Protein AF-A0A937H5G3-F1 (afdb_monomer_lite)

Secondary structure (DSSP, 8-state):
-----------------------EEEEEEEESTTSEEEEEEESS-----S--EE-TTEEEEEEEEEPTT-EEEEEEE----TT-SS--S-TT-SSEEEEESS-EEEEEEEE---EE-TTS-EE-TTPPTT-EEEETTEEEEE--SHHHHHHHHS-TTS-GGGEE-TT--B-TTTT-TTSTTTTT-----TTB--TT--B-TTTBTT-------TT-EETTSSSPPTTSB--TTS-GGGS-EES---

Structure (mmCIF, N/CA/C/O backbone):
data_AF-A0A937H5G3-F1
#
_entry.id   AF-A0A937H5G3-F1
#
loop_
_atom_site.group_PDB
_atom_site.id
_atom_site.type_symbol
_atom_site.label_atom_id
_atom_site.label_alt_id
_atom_site.label_comp_id
_atom_site.label_asym_id
_atom_site.label_entity_id
_atom_site.label_seq_id
_atom_site.pdbx_PDB_ins_code
_atom_site.Cartn_x
_atom_site.Cartn_y
_atom_site.Cartn_z
_atom_site.occupancy
_atom_site.B_iso_or_equiv
_atom_site.auth_seq_id
_atom_site.auth_comp_id
_atom_site.auth_asym_id
_atom_site.auth_atom_id
_atom_site.pdbx_PDB_model_num
ATOM 1 N N . MET A 1 1 ? -36.130 -1.210 100.745 1.00 43.59 1 MET A N 1
ATOM 2 C CA . MET A 1 1 ? -35.094 -0.643 99.856 1.00 43.59 1 MET A CA 1
ATOM 3 C C . MET A 1 1 ? -34.246 -1.770 99.286 1.00 43.59 1 MET A C 1
ATOM 5 O O . MET A 1 1 ? -33.431 -2.320 100.009 1.00 43.59 1 MET A O 1
ATOM 9 N N . LYS A 1 2 ? -34.471 -2.136 98.022 1.00 34.56 2 LYS A N 1
ATOM 10 C CA . LYS A 1 2 ? -33.500 -2.808 97.147 1.00 34.56 2 LYS A CA 1
ATOM 11 C C . LYS A 1 2 ? -33.801 -2.315 95.734 1.00 34.56 2 LYS A C 1
ATOM 13 O O . LYS A 1 2 ? -34.884 -2.550 95.214 1.00 34.56 2 LYS A O 1
ATOM 18 N N . THR A 1 3 ? -32.886 -1.521 95.204 1.00 35.41 3 THR A N 1
ATOM 19 C CA . THR A 1 3 ? -32.906 -0.941 93.863 1.00 35.41 3 THR A CA 1
ATOM 20 C C . THR A 1 3 ? -32.468 -2.018 92.876 1.00 35.41 3 THR A C 1
ATOM 22 O O . THR A 1 3 ? -31.420 -2.632 93.072 1.00 35.41 3 THR A O 1
ATOM 25 N N . THR A 1 4 ? -33.244 -2.256 91.820 1.00 35.53 4 THR A N 1
ATOM 26 C CA . THR A 1 4 ? -32.823 -3.107 90.701 1.00 35.53 4 THR A CA 1
ATOM 27 C C . THR A 1 4 ? -32.876 -2.275 89.432 1.00 35.53 4 THR A C 1
ATOM 29 O O . THR A 1 4 ? -33.939 -1.972 88.900 1.00 35.53 4 THR A O 1
ATOM 32 N N . THR A 1 5 ? -31.692 -1.856 89.003 1.00 37.22 5 THR A N 1
ATOM 33 C CA . THR A 1 5 ? -31.408 -1.226 87.716 1.00 37.22 5 THR A CA 1
ATOM 34 C C . THR A 1 5 ? -31.656 -2.241 86.603 1.00 37.22 5 THR A C 1
ATOM 36 O O . THR A 1 5 ? -31.169 -3.367 86.680 1.00 37.22 5 THR A O 1
ATOM 39 N N . THR A 1 6 ? -32.387 -1.870 85.554 1.00 34.56 6 THR A N 1
ATOM 40 C CA . THR A 1 6 ? -32.431 -2.648 84.307 1.00 34.56 6 THR A CA 1
ATOM 41 C C . THR A 1 6 ? -32.178 -1.717 83.130 1.00 34.56 6 THR A C 1
ATOM 43 O O . THR A 1 6 ? -32.734 -0.628 83.032 1.00 34.56 6 THR A O 1
ATOM 46 N N . VAL A 1 7 ? -31.224 -2.156 82.317 1.00 33.75 7 VAL A N 1
ATOM 47 C CA . VAL A 1 7 ? -30.504 -1.445 81.263 1.00 33.75 7 VAL A CA 1
ATOM 48 C C . VAL A 1 7 ? -31.364 -1.351 80.000 1.00 33.75 7 VAL A C 1
ATOM 50 O O . VAL A 1 7 ? -31.926 -2.350 79.560 1.00 33.75 7 VAL A O 1
ATOM 53 N N . PHE A 1 8 ? -31.429 -0.165 79.391 1.00 33.47 8 PHE A N 1
ATOM 54 C CA . PHE A 1 8 ? -31.969 0.023 78.044 1.00 33.47 8 PHE A CA 1
ATOM 55 C C . PHE A 1 8 ? -30.937 -0.462 77.016 1.00 33.47 8 PHE A C 1
ATOM 57 O O . PHE A 1 8 ? -29.879 0.147 76.867 1.00 33.47 8 PHE A O 1
ATOM 64 N N . ILE A 1 9 ? -31.233 -1.549 76.299 1.00 36.97 9 ILE A N 1
ATOM 65 C CA . ILE A 1 9 ? -30.472 -1.945 75.108 1.00 36.97 9 ILE A CA 1
ATOM 66 C C . ILE A 1 9 ? -31.038 -1.153 73.929 1.00 36.97 9 ILE A C 1
ATOM 68 O O . ILE A 1 9 ? -32.119 -1.448 73.421 1.00 36.97 9 ILE A O 1
ATOM 72 N N . LEU A 1 10 ? -30.309 -0.119 73.514 1.00 33.09 10 LEU A N 1
ATOM 73 C CA . LEU A 1 10 ? -30.562 0.610 72.278 1.00 33.09 10 LEU A CA 1
ATOM 74 C C . LEU A 1 10 ? -30.085 -0.274 71.113 1.00 33.09 10 LEU A C 1
ATOM 76 O O . LEU A 1 10 ? -28.890 -0.356 70.838 1.00 33.09 10 LEU A O 1
ATOM 80 N N . ILE A 1 11 ? -31.004 -0.979 70.450 1.00 40.66 11 ILE A N 1
ATOM 81 C CA . ILE A 1 11 ? -30.701 -1.659 69.185 1.00 40.66 11 ILE A CA 1
ATOM 82 C C . ILE A 1 11 ? -30.572 -0.564 68.124 1.00 40.66 11 ILE A C 1
ATOM 84 O O . ILE A 1 11 ? -31.565 -0.068 67.593 1.00 40.66 11 ILE A O 1
ATOM 88 N N . ALA A 1 12 ? -29.337 -0.147 67.854 1.00 38.44 12 ALA A N 1
ATOM 89 C CA . ALA A 1 12 ? -29.021 0.644 66.678 1.00 38.44 12 ALA A CA 1
ATOM 90 C C . ALA A 1 12 ? -29.274 -0.235 65.445 1.00 38.44 12 ALA A C 1
ATOM 92 O O . ALA A 1 12 ? -28.532 -1.180 65.182 1.00 38.44 12 ALA A O 1
ATOM 93 N N . PHE A 1 13 ? -30.338 0.057 64.696 1.00 41.06 13 PHE A N 1
ATOM 94 C CA . PHE A 1 13 ? -30.470 -0.448 63.336 1.00 41.06 13 PHE A CA 1
ATOM 95 C C . PHE A 1 13 ? -29.339 0.175 62.514 1.00 41.06 13 PHE A C 1
ATOM 97 O O . PHE A 1 13 ? -29.406 1.344 62.136 1.00 41.06 13 PHE A O 1
ATOM 104 N N . LEU A 1 14 ? -28.279 -0.601 62.273 1.00 42.97 14 LEU A N 1
ATOM 105 C CA . LEU A 1 14 ? -27.312 -0.319 61.220 1.00 42.97 14 LEU A CA 1
ATOM 106 C C . LEU A 1 14 ? -28.096 -0.271 59.904 1.00 42.97 14 LEU A C 1
ATOM 108 O O . LEU A 1 14 ? -28.513 -1.299 59.369 1.00 42.97 14 LEU A O 1
ATOM 112 N N . SER A 1 15 ? -28.337 0.934 59.397 1.00 48.09 15 SER A N 1
ATOM 113 C CA . SER A 1 15 ? -28.779 1.130 58.025 1.00 48.09 15 SER A CA 1
ATOM 114 C C . SER A 1 15 ? -27.675 0.608 57.110 1.00 48.09 15 SER A C 1
ATOM 116 O O . SER A 1 15 ? -26.593 1.190 57.048 1.00 48.09 15 SER A O 1
ATOM 118 N N . CYS A 1 16 ? -27.942 -0.509 56.436 1.00 41.44 16 CYS A N 1
ATOM 119 C CA . CYS A 1 16 ? -27.109 -1.039 55.367 1.00 41.44 16 CYS A CA 1
ATOM 120 C C . CYS A 1 16 ? -26.996 0.031 54.272 1.00 41.44 16 CYS A C 1
ATOM 122 O O . CYS A 1 16 ? -27.931 0.256 53.502 1.00 41.44 16 CYS A O 1
ATOM 124 N N . THR A 1 17 ? -25.868 0.738 54.232 1.00 49.22 17 THR A N 1
ATOM 125 C CA . THR A 1 17 ? -25.472 1.508 53.058 1.00 49.22 17 THR A CA 1
ATOM 126 C C . THR A 1 17 ? -25.237 0.493 51.951 1.00 49.22 17 THR A C 1
ATOM 128 O O . THR A 1 17 ? -24.377 -0.374 52.098 1.00 49.22 17 THR A O 1
ATOM 131 N N . LYS A 1 18 ? -26.024 0.555 50.870 1.00 49.25 18 LYS A N 1
ATOM 132 C CA . LYS A 1 18 ? -25.695 -0.158 49.634 1.00 49.25 18 LYS A CA 1
ATOM 133 C C . LYS A 1 18 ? -24.279 0.256 49.257 1.00 49.25 18 LYS A C 1
ATOM 135 O O . LYS A 1 18 ? -24.067 1.409 48.892 1.00 49.25 18 LYS A O 1
ATOM 140 N N . ASP A 1 19 ? -23.341 -0.664 49.413 1.00 50.66 19 ASP A N 1
ATOM 141 C CA . ASP A 1 19 ? -21.978 -0.515 48.939 1.00 50.66 19 ASP A CA 1
ATOM 142 C C . ASP A 1 19 ? -22.075 -0.479 47.412 1.00 50.66 19 ASP A C 1
ATOM 144 O O . ASP A 1 19 ? -22.265 -1.504 46.752 1.00 50.66 19 ASP A O 1
ATOM 148 N N . THR A 1 20 ? -22.157 0.723 46.844 1.00 60.09 20 THR A N 1
ATOM 149 C CA . THR A 1 20 ? -22.160 0.887 45.394 1.00 60.09 20 THR A CA 1
ATOM 150 C C . THR A 1 20 ? -20.762 0.529 44.935 1.00 60.09 20 THR A C 1
ATOM 152 O O . THR A 1 20 ? -19.843 1.335 45.083 1.00 60.09 20 THR A O 1
ATOM 155 N N . ALA A 1 21 ? -20.600 -0.698 44.439 1.00 70.56 21 ALA A N 1
ATOM 156 C CA . ALA A 1 21 ? -19.365 -1.134 43.814 1.00 70.56 21 ALA A CA 1
ATOM 157 C C . ALA A 1 21 ? -18.935 -0.072 42.794 1.00 70.56 21 ALA A C 1
ATOM 159 O O . ALA A 1 21 ? -19.741 0.361 41.972 1.00 70.56 21 ALA A O 1
ATOM 160 N N . LEU A 1 22 ? -17.684 0.381 42.891 1.00 79.19 22 LEU A N 1
ATOM 161 C CA . LEU A 1 22 ? -17.112 1.299 41.913 1.00 79.19 22 LEU A CA 1
ATOM 162 C C . LEU A 1 22 ? -17.191 0.651 40.531 1.00 79.19 22 LEU A C 1
ATOM 164 O O . LEU A 1 22 ? -16.760 -0.490 40.357 1.00 79.19 22 LEU A O 1
ATOM 168 N N . THR A 1 23 ? -17.722 1.389 39.564 1.00 86.06 23 THR A N 1
ATOM 169 C CA . THR A 1 23 ? -17.797 0.966 38.171 1.00 86.06 23 THR A CA 1
ATOM 170 C C . THR A 1 23 ? -17.275 2.056 37.243 1.00 86.06 23 THR A C 1
ATOM 172 O O . THR A 1 23 ? -17.377 3.253 37.518 1.00 86.06 23 THR A O 1
ATOM 175 N N . TYR A 1 24 ? -16.680 1.629 36.133 1.00 89.12 24 TYR A N 1
ATOM 176 C CA . TYR A 1 24 ? -16.148 2.494 35.085 1.00 89.12 24 TYR A CA 1
ATOM 177 C C . TYR A 1 24 ? -16.855 2.226 33.770 1.00 89.12 24 TYR A C 1
ATOM 179 O O . TYR A 1 24 ? -17.268 1.107 33.515 1.00 89.12 24 TYR A O 1
ATOM 187 N N . THR A 1 25 ? -16.975 3.221 32.903 1.00 89.75 25 THR A N 1
ATOM 188 C CA . THR A 1 25 ? -17.622 3.057 31.592 1.00 89.75 25 THR A CA 1
ATOM 189 C C . THR A 1 25 ? -16.620 3.229 30.460 1.00 89.75 25 THR A C 1
ATOM 191 O O . THR A 1 25 ? -15.657 3.989 30.575 1.00 89.75 25 THR A O 1
ATOM 194 N N . LEU A 1 26 ? -16.842 2.516 29.357 1.00 90.44 26 LEU A N 1
ATOM 195 C CA . LEU A 1 26 ? -16.101 2.704 28.112 1.00 90.44 26 LEU A CA 1
ATOM 196 C C . LEU A 1 26 ? -17.048 3.231 27.036 1.00 90.44 26 LEU A C 1
ATOM 198 O O . LEU A 1 26 ? -17.930 2.510 26.569 1.00 90.44 26 LEU A O 1
ATOM 202 N N . ASP A 1 27 ? -16.828 4.474 26.622 1.00 90.88 27 ASP A N 1
ATOM 203 C CA . ASP A 1 27 ? -17.458 5.060 25.443 1.00 90.88 27 ASP A CA 1
ATOM 204 C C . ASP A 1 27 ? -16.567 4.789 24.221 1.00 90.88 27 ASP A C 1
ATOM 206 O O . ASP A 1 27 ? -15.473 5.347 24.098 1.00 90.88 27 ASP A O 1
ATOM 210 N N . LEU A 1 28 ? -17.007 3.880 23.347 1.00 91.88 28 LEU A N 1
ATOM 211 C CA . LEU A 1 28 ? -16.253 3.442 22.174 1.00 91.88 28 LEU A CA 1
ATOM 212 C C . LEU A 1 28 ? -16.870 4.006 20.892 1.00 91.88 28 LEU A C 1
ATOM 214 O O . LEU A 1 28 ? -18.017 3.710 20.557 1.00 91.88 28 LEU A O 1
ATOM 218 N N . LYS A 1 29 ? -16.083 4.785 20.151 1.00 93.06 29 LYS A N 1
ATOM 219 C CA . LYS A 1 29 ? -16.519 5.506 18.948 1.00 93.06 29 LYS A CA 1
ATOM 220 C C . LYS A 1 29 ? -15.765 5.058 17.702 1.00 93.06 29 LYS A C 1
ATOM 222 O O . LYS A 1 29 ? -14.704 4.440 17.777 1.00 93.06 29 LYS A O 1
ATOM 227 N N . VAL A 1 30 ? -16.314 5.421 16.548 1.00 93.19 30 VAL A N 1
ATOM 228 C CA . VAL A 1 30 ? -15.722 5.212 15.222 1.00 93.19 30 VAL A CA 1
ATOM 229 C C . VAL A 1 30 ? -15.715 6.548 14.485 1.00 93.19 30 VAL A C 1
ATOM 231 O O . VAL A 1 30 ? -16.742 7.226 14.452 1.00 93.19 30 VAL A O 1
ATOM 234 N N . ASP A 1 31 ? -14.577 6.913 13.897 1.00 91.12 31 ASP A N 1
ATOM 235 C CA . ASP A 1 31 ? -14.404 8.147 13.124 1.00 91.12 31 ASP A CA 1
ATOM 236 C C . ASP A 1 31 ? -13.661 7.876 11.800 1.00 91.12 31 ASP A C 1
ATOM 238 O O . ASP A 1 31 ? -12.555 7.330 11.843 1.00 91.12 31 ASP A O 1
ATOM 242 N N . PRO A 1 32 ? -14.214 8.252 10.629 1.00 92.75 32 PRO A N 1
ATOM 243 C CA . PRO A 1 32 ? -15.564 8.787 10.408 1.00 92.75 32 PRO A CA 1
ATOM 244 C C . PRO A 1 32 ? -16.672 7.788 10.739 1.00 92.75 32 PRO A C 1
ATOM 246 O O . PRO A 1 32 ? -16.460 6.576 10.679 1.00 92.75 32 PRO A O 1
ATOM 249 N N . TYR A 1 33 ? -17.877 8.276 11.030 1.00 83.56 33 TYR A N 1
ATOM 250 C CA . TYR A 1 33 ? -19.047 7.409 11.189 1.00 83.56 33 TYR A CA 1
ATOM 251 C C . TYR A 1 33 ? -19.226 6.519 9.937 1.00 83.56 33 TYR A C 1
ATOM 253 O O . TYR A 1 33 ? -19.029 6.978 8.814 1.00 83.56 33 TYR A O 1
ATOM 261 N N . GLU A 1 34 ? -19.538 5.232 10.135 1.00 86.62 34 GLU A N 1
ATOM 262 C CA . GLU A 1 34 ? -19.645 4.178 9.098 1.00 86.62 34 GLU A CA 1
ATOM 263 C C . GLU A 1 34 ? -18.346 3.712 8.411 1.00 86.62 34 GLU A C 1
ATOM 265 O O . GLU A 1 34 ? -18.402 2.857 7.522 1.00 86.62 34 GLU A O 1
ATOM 270 N N . SER A 1 35 ? -17.176 4.210 8.814 1.00 87.56 35 SER A N 1
ATOM 271 C CA . SER A 1 35 ? -15.882 3.767 8.259 1.00 87.56 35 SER A CA 1
ATOM 272 C C . SER A 1 35 ? -15.460 2.357 8.695 1.00 87.56 35 SER A C 1
ATOM 274 O O . SER A 1 35 ? -14.574 1.740 8.102 1.00 87.56 35 SER A O 1
ATOM 276 N N . GLY A 1 36 ? -16.115 1.810 9.715 1.00 89.75 36 GLY A N 1
ATOM 277 C CA . GLY A 1 36 ? -15.821 0.500 10.266 1.00 89.75 36 GLY A CA 1
ATOM 278 C C . GLY A 1 36 ? -16.641 0.216 11.512 1.00 89.75 36 GLY A C 1
ATOM 279 O O . GLY A 1 36 ? -17.645 0.873 11.790 1.00 89.75 36 GLY A O 1
ATOM 280 N N . VAL A 1 37 ? -16.191 -0.779 12.263 1.00 90.62 37 VAL A N 1
ATOM 281 C CA . VAL A 1 37 ? -16.762 -1.179 13.545 1.00 90.62 37 VAL A CA 1
ATOM 282 C C . VAL A 1 37 ? -15.641 -1.217 14.570 1.00 90.62 37 VAL A C 1
ATOM 284 O O . VAL A 1 37 ? -14.615 -1.857 14.351 1.00 90.62 37 VAL A O 1
ATOM 287 N N . ALA A 1 38 ? -15.847 -0.554 15.702 1.00 92.25 38 ALA A N 1
ATOM 288 C CA . ALA A 1 38 ? -15.045 -0.754 16.897 1.00 92.25 38 ALA A CA 1
ATOM 289 C C . ALA A 1 38 ? -15.840 -1.630 17.864 1.00 92.25 38 ALA A C 1
ATOM 291 O O . ALA A 1 38 ? -17.038 -1.433 18.067 1.00 92.25 38 ALA A O 1
ATOM 292 N N . SER A 1 39 ? -15.177 -2.619 18.438 1.00 91.12 39 SER A N 1
ATOM 293 C CA . SER A 1 39 ? -15.756 -3.537 19.410 1.00 91.12 39 SER A CA 1
ATOM 294 C C . SER A 1 39 ? -14.735 -3.828 20.494 1.00 91.12 39 SER A C 1
ATOM 296 O O . SER A 1 39 ? -13.565 -3.466 20.370 1.00 91.12 39 SER A O 1
ATOM 298 N N . TYR A 1 40 ? -15.173 -4.490 21.551 1.00 90.00 40 TYR A N 1
ATOM 299 C CA . TYR A 1 40 ? -14.272 -4.955 22.581 1.00 90.00 40 TYR A CA 1
ATOM 300 C C . TYR A 1 40 ? -14.683 -6.323 23.097 1.00 90.00 40 TYR A C 1
ATOM 302 O O . TYR A 1 40 ? -15.829 -6.756 22.943 1.00 90.00 40 TYR A O 1
ATOM 310 N N . ARG A 1 41 ? -13.728 -7.000 23.722 1.00 86.75 41 ARG A N 1
ATOM 311 C CA . ARG A 1 41 ? -13.939 -8.228 24.478 1.00 86.75 41 ARG A CA 1
ATOM 312 C C . ARG A 1 41 ? -13.327 -8.071 25.856 1.00 86.75 41 ARG A C 1
ATOM 314 O O . ARG A 1 41 ? -12.357 -7.341 26.034 1.00 86.75 41 ARG A O 1
ATOM 321 N N . THR A 1 42 ? -13.906 -8.757 26.827 1.00 80.38 42 THR A N 1
ATOM 322 C CA . THR A 1 42 ? -13.330 -8.866 28.166 1.00 80.38 42 THR A CA 1
ATOM 323 C C . THR A 1 42 ? -12.848 -10.289 28.381 1.00 80.38 42 THR A C 1
ATOM 325 O O . THR A 1 42 ? -13.322 -11.233 27.744 1.00 80.38 42 THR A O 1
ATOM 328 N N . ASN A 1 43 ? -11.946 -10.456 29.340 1.00 69.25 43 ASN A N 1
ATOM 329 C CA . ASN A 1 43 ? -11.566 -11.770 29.847 1.00 69.25 43 ASN A CA 1
ATOM 330 C C . ASN A 1 43 ? -12.705 -12.491 30.605 1.00 69.25 43 ASN A C 1
ATOM 332 O O . ASN A 1 43 ? -12.517 -13.639 31.002 1.00 69.25 43 ASN A O 1
ATOM 336 N N . GLN A 1 44 ? -13.871 -11.856 30.806 1.00 57.69 44 GLN A N 1
ATOM 337 C CA . GLN A 1 44 ? -14.965 -12.397 31.619 1.00 57.69 44 GLN A CA 1
ATOM 338 C C . GLN A 1 44 ? -16.224 -12.823 30.840 1.00 57.69 44 GLN A C 1
ATOM 340 O O . GLN A 1 44 ? -16.922 -13.699 31.342 1.00 57.69 44 GLN A O 1
ATOM 345 N N . THR A 1 45 ? -16.537 -12.303 29.640 1.00 49.38 45 THR A N 1
ATOM 346 C CA . THR A 1 45 ? -17.499 -12.903 28.668 1.00 49.38 45 THR A CA 1
ATOM 347 C C . THR A 1 45 ? -17.660 -12.048 27.402 1.00 49.38 45 THR A C 1
ATOM 349 O O . THR A 1 45 ? -17.556 -10.825 27.436 1.00 49.38 45 THR A O 1
ATOM 352 N N . SER A 1 46 ? -17.987 -12.690 26.273 1.00 42.81 46 SER A N 1
ATOM 353 C CA . SER A 1 46 ? -18.367 -12.047 25.007 1.00 42.81 46 SER A CA 1
ATOM 354 C C . SER A 1 46 ? -19.873 -11.757 24.955 1.00 42.81 46 SER A C 1
ATOM 356 O O . SER A 1 46 ? -20.662 -12.693 24.837 1.00 42.81 46 SER A O 1
ATOM 358 N N . SER A 1 47 ? -20.303 -10.494 24.980 1.00 40.38 47 SER A N 1
ATOM 359 C CA . SER A 1 47 ? -21.654 -10.133 24.519 1.00 40.38 47 SER A CA 1
ATOM 360 C C . SER A 1 47 ? -21.737 -8.675 24.065 1.00 40.38 47 SER A C 1
ATOM 362 O O . SER A 1 47 ? -21.112 -7.787 24.635 1.00 40.38 47 SER A O 1
ATOM 364 N N . ALA A 1 48 ? -22.474 -8.463 22.975 1.00 38.47 48 ALA A N 1
ATOM 365 C CA . ALA A 1 48 ? -22.622 -7.197 22.277 1.00 38.47 48 ALA A CA 1
ATOM 366 C C . ALA A 1 48 ? -23.935 -6.508 22.687 1.00 38.47 48 ALA A C 1
ATOM 368 O O . ALA A 1 48 ? -24.996 -6.898 22.211 1.00 38.47 48 ALA A O 1
ATOM 369 N N . SER A 1 49 ? -23.873 -5.478 23.535 1.00 37.47 49 SER A N 1
ATOM 370 C CA . SER A 1 49 ? -24.896 -4.418 23.628 1.00 37.47 49 SER A CA 1
ATOM 371 C C . SER A 1 49 ? -24.381 -3.233 24.455 1.00 37.47 49 SER A C 1
ATOM 373 O O . SER A 1 49 ? -23.570 -3.404 25.350 1.00 37.47 49 SER A O 1
ATOM 375 N N . GLN A 1 50 ? -24.805 -2.018 24.114 1.00 47.31 50 GLN A N 1
ATOM 376 C CA . GLN A 1 50 ? -24.210 -0.751 24.560 1.00 47.31 50 GLN A CA 1
ATOM 377 C C . GLN A 1 50 ? -24.250 -0.493 26.082 1.00 47.31 50 GLN A C 1
ATOM 379 O O . GLN A 1 50 ? -25.217 -0.844 26.751 1.00 47.31 50 GLN A O 1
ATOM 384 N N . ASN A 1 51 ? -23.210 0.214 26.552 1.00 54.78 51 ASN A N 1
ATOM 385 C CA . ASN A 1 51 ? -22.936 0.708 27.912 1.00 54.78 51 ASN A CA 1
ATOM 386 C C . ASN A 1 51 ? -22.691 -0.374 28.976 1.00 54.78 51 ASN A C 1
ATOM 388 O O . ASN A 1 51 ? -23.524 -0.604 29.848 1.00 54.78 51 ASN A O 1
ATOM 392 N N . PHE A 1 52 ? -21.509 -0.997 28.934 1.00 68.19 52 PHE A N 1
ATOM 393 C CA . PHE A 1 52 ? -21.035 -1.830 30.037 1.00 68.19 52 PHE A CA 1
ATOM 394 C C . PHE A 1 52 ? -20.294 -0.988 31.077 1.00 68.19 52 PHE A C 1
ATOM 396 O O . PHE A 1 52 ? -19.421 -0.175 30.761 1.00 68.19 52 PHE A O 1
ATOM 403 N N . GLU A 1 53 ? -20.676 -1.215 32.326 1.00 82.25 53 GLU A N 1
ATOM 404 C CA . GLU A 1 53 ? -19.944 -0.820 33.516 1.00 82.25 53 GLU A CA 1
ATOM 405 C C . GLU A 1 53 ? -18.920 -1.916 33.854 1.00 82.25 53 GLU A C 1
ATOM 407 O O . GLU A 1 53 ? -19.250 -3.100 33.907 1.00 82.25 53 GLU A O 1
ATOM 412 N N . PHE A 1 54 ? -17.667 -1.529 34.061 1.00 86.62 54 PHE A N 1
ATOM 413 C CA . PHE A 1 54 ? -16.534 -2.406 34.327 1.00 86.62 54 PHE A CA 1
ATOM 414 C C . PHE A 1 54 ? -16.096 -2.258 35.778 1.00 86.62 54 PHE A C 1
ATOM 416 O O . PHE A 1 54 ? -15.958 -1.139 36.279 1.00 86.62 54 PHE A O 1
ATOM 423 N N . SER A 1 55 ? -15.820 -3.378 36.443 1.00 88.38 55 SER A N 1
ATOM 424 C CA . SER A 1 55 ? -15.140 -3.353 37.736 1.00 88.38 55 SER A CA 1
ATOM 425 C C . SER A 1 55 ? -13.688 -2.874 37.570 1.00 88.38 55 SER A C 1
ATOM 427 O O . SER A 1 55 ? -13.082 -3.146 36.524 1.00 88.38 55 SER A O 1
ATOM 429 N N . PRO A 1 56 ? -13.106 -2.212 38.587 1.00 89.06 56 PRO A N 1
ATOM 430 C CA . PRO A 1 56 ? -11.695 -1.839 38.589 1.00 89.06 56 PRO A CA 1
ATOM 431 C C . PRO A 1 56 ? -10.788 -3.028 38.241 1.00 89.06 56 PRO A C 1
ATOM 433 O O . PRO A 1 56 ? -11.000 -4.138 38.732 1.00 89.06 56 PRO A O 1
ATOM 436 N N . GLY A 1 57 ? -9.788 -2.799 37.394 1.00 88.06 57 GLY A N 1
ATOM 437 C CA . GLY A 1 57 ? -8.807 -3.796 36.962 1.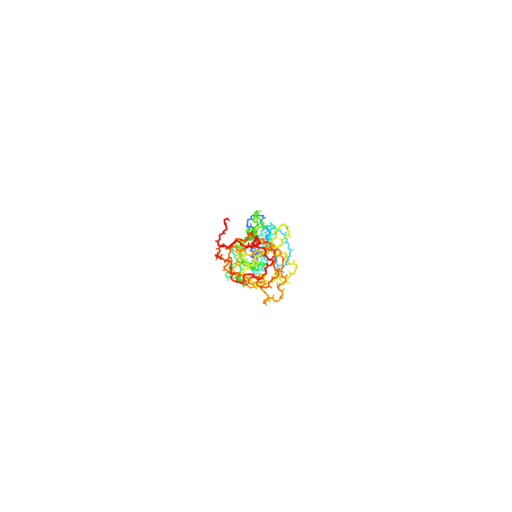00 88.06 57 GLY A CA 1
ATOM 438 C C . GLY A 1 57 ? -9.259 -4.699 35.811 1.00 88.06 57 GLY A C 1
ATOM 439 O O . GLY A 1 57 ? -8.513 -5.590 35.406 1.00 88.06 57 GLY A O 1
ATOM 440 N N . THR A 1 58 ? -10.464 -4.502 35.260 1.00 90.06 58 THR A N 1
ATOM 441 C CA . THR A 1 58 ? -10.926 -5.298 34.110 1.00 90.06 58 THR A CA 1
ATOM 442 C C . THR A 1 58 ? -10.059 -5.010 32.884 1.00 90.06 58 THR A C 1
ATOM 444 O O . THR A 1 58 ? -9.923 -3.855 32.477 1.00 90.06 58 THR A O 1
ATOM 447 N N . ILE A 1 59 ? -9.511 -6.062 32.269 1.00 90.75 59 ILE A N 1
ATOM 448 C CA . ILE A 1 59 ? -8.769 -5.961 31.009 1.00 90.75 59 ILE A CA 1
ATOM 449 C C . ILE A 1 59 ? -9.753 -6.065 29.847 1.00 90.75 59 ILE A C 1
ATOM 451 O O . ILE A 1 59 ? -10.555 -7.003 29.767 1.00 90.75 59 ILE A O 1
ATOM 455 N N . VAL A 1 60 ? -9.679 -5.087 28.952 1.00 90.69 60 VAL A N 1
ATOM 456 C CA . VAL A 1 60 ? -10.520 -4.978 27.766 1.00 90.69 60 VAL A CA 1
ATOM 457 C C . VAL A 1 60 ? -9.631 -5.008 26.530 1.00 90.69 60 VAL A C 1
ATOM 459 O O . VAL A 1 60 ? -8.739 -4.177 26.379 1.00 90.69 60 VAL A O 1
ATOM 462 N N . GLU A 1 61 ? -9.898 -5.951 25.632 1.00 92.88 61 GLU A N 1
ATOM 463 C CA . GLU A 1 61 ? -9.267 -6.038 24.317 1.00 92.88 61 GLU A CA 1
ATOM 464 C C . GLU A 1 61 ? -10.153 -5.321 23.295 1.00 92.88 61 GLU A C 1
ATOM 466 O O . GLU A 1 61 ? -11.243 -5.787 22.957 1.00 92.88 61 GLU A O 1
ATOM 471 N N . LEU A 1 62 ? -9.702 -4.169 22.811 1.00 93.69 62 LEU A N 1
ATOM 472 C CA . LEU A 1 62 ? -10.345 -3.407 21.751 1.00 93.69 62 LEU A CA 1
ATOM 473 C C . LEU A 1 62 ? -9.965 -3.983 20.389 1.00 93.69 62 LEU A C 1
ATOM 475 O O . LEU A 1 62 ? -8.796 -4.238 20.109 1.00 93.69 62 LEU A O 1
ATOM 479 N N . THR A 1 63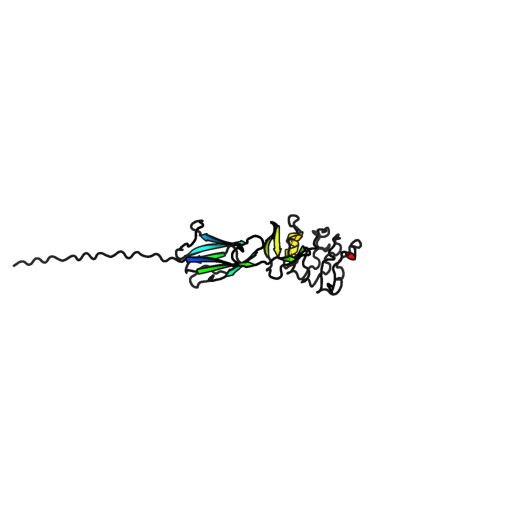 ? -10.947 -4.129 19.507 1.00 93.94 63 THR A N 1
ATOM 480 C CA . THR A 1 63 ? -10.740 -4.525 18.112 1.00 93.94 63 THR A CA 1
ATOM 481 C C . THR A 1 63 ? -11.451 -3.551 17.187 1.00 93.94 63 THR A C 1
ATOM 483 O O . THR A 1 63 ? -12.645 -3.283 17.346 1.00 93.94 63 THR A O 1
ATOM 486 N N . ALA A 1 64 ? -10.730 -3.059 16.186 1.00 93.38 64 ALA A N 1
ATOM 487 C CA . ALA A 1 64 ? -11.265 -2.226 15.121 1.00 93.38 64 ALA A CA 1
ATOM 488 C C . ALA A 1 64 ? -11.266 -3.004 13.799 1.00 93.38 64 ALA A C 1
ATOM 490 O O . ALA A 1 64 ? -10.228 -3.475 13.338 1.00 93.38 64 ALA A O 1
ATOM 491 N N . VAL A 1 65 ? -12.425 -3.130 13.162 1.00 91.19 65 VAL A N 1
ATOM 492 C CA . VAL A 1 65 ? -12.577 -3.779 11.857 1.00 91.19 65 VAL A CA 1
ATOM 493 C C . VAL A 1 65 ? -13.012 -2.724 10.855 1.00 91.19 65 VAL A C 1
ATOM 495 O O . VAL A 1 65 ? -14.087 -2.142 10.984 1.00 91.19 65 VAL A O 1
ATOM 498 N N . ALA A 1 66 ? -12.167 -2.455 9.864 1.00 90.50 66 ALA A N 1
ATOM 499 C CA . ALA A 1 66 ? -12.483 -1.484 8.826 1.00 90.50 66 ALA A CA 1
ATOM 500 C C . ALA A 1 66 ? -13.600 -2.003 7.915 1.00 90.50 66 ALA A C 1
ATOM 502 O O . ALA A 1 66 ? -13.642 -3.190 7.581 1.00 90.50 66 ALA A O 1
ATOM 503 N N . LYS A 1 67 ? -14.489 -1.104 7.487 1.00 90.69 67 LYS A N 1
ATOM 504 C CA . LYS A 1 67 ? -15.402 -1.378 6.377 1.00 90.69 67 LYS A CA 1
ATOM 505 C C . LYS A 1 67 ? -14.599 -1.412 5.075 1.00 90.69 67 LYS A C 1
ATOM 507 O O . LYS A 1 67 ? -13.493 -0.881 4.987 1.00 90.69 67 LYS A O 1
ATOM 512 N N . GLU A 1 68 ? -15.172 -2.021 4.047 1.00 89.19 68 GLU A N 1
ATOM 513 C CA . GLU A 1 68 ? -14.619 -1.976 2.697 1.00 89.19 68 GLU A CA 1
ATOM 514 C C . GLU A 1 68 ? -14.297 -0.535 2.260 1.00 89.19 68 GLU A C 1
ATOM 516 O O . GLU A 1 68 ? -15.095 0.386 2.452 1.00 89.19 68 GLU A O 1
ATOM 521 N N . GLY A 1 69 ? -13.101 -0.341 1.704 1.00 85.06 69 GLY A N 1
ATOM 522 C CA . GLY A 1 69 ? -12.569 0.966 1.325 1.00 85.06 69 GLY A CA 1
ATOM 523 C C . GLY A 1 69 ? -11.839 1.724 2.435 1.00 85.06 69 GLY A C 1
ATOM 524 O O . GLY A 1 69 ? -11.310 2.798 2.158 1.00 85.06 69 GLY A O 1
ATOM 525 N N . TRP A 1 70 ? -11.789 1.198 3.662 1.00 88.75 70 TRP A N 1
ATOM 526 C CA . TRP A 1 70 ? -11.179 1.866 4.812 1.00 88.75 70 TRP A CA 1
ATOM 527 C C . TRP A 1 70 ? -10.033 1.056 5.422 1.00 88.75 70 TRP A C 1
ATOM 529 O O . TRP A 1 70 ? -9.941 -0.164 5.275 1.00 88.75 70 TRP A O 1
ATOM 539 N N . THR A 1 71 ? -9.176 1.760 6.155 1.00 88.75 71 THR A N 1
ATOM 540 C CA . THR A 1 71 ? -8.064 1.202 6.928 1.00 88.75 71 THR A CA 1
ATOM 541 C C . THR A 1 71 ? -8.116 1.752 8.343 1.00 88.75 71 THR A C 1
ATOM 543 O O . THR A 1 71 ? -8.343 2.946 8.532 1.00 88.75 71 THR A O 1
ATOM 546 N N . PHE A 1 72 ? -7.912 0.887 9.337 1.00 90.69 72 PHE A N 1
ATOM 547 C CA . PHE A 1 72 ? -7.705 1.326 10.715 1.00 90.69 72 PHE A CA 1
ATOM 548 C C . PHE A 1 72 ? -6.368 2.063 10.817 1.00 90.69 72 PHE A C 1
ATOM 550 O O . PHE A 1 72 ? -5.346 1.529 10.397 1.00 90.69 72 PHE A O 1
ATOM 557 N N . ILE A 1 73 ? -6.390 3.273 11.371 1.00 90.06 73 ILE A N 1
ATOM 558 C CA . ILE A 1 73 ? -5.207 4.124 11.515 1.00 90.06 73 ILE A CA 1
ATOM 559 C C . ILE A 1 73 ? -4.635 3.976 12.917 1.00 90.06 73 ILE A C 1
ATOM 561 O O . ILE A 1 73 ? -3.469 3.629 13.086 1.00 90.06 73 ILE A O 1
ATOM 565 N N . GLU A 1 74 ? -5.454 4.271 13.921 1.00 93.56 74 GLU A N 1
ATOM 566 C CA . GLU A 1 74 ? -5.042 4.291 15.317 1.00 93.56 74 GLU A CA 1
ATOM 567 C C . GLU A 1 74 ? -6.252 4.388 16.250 1.00 93.56 74 GLU A C 1
ATOM 569 O O . GLU A 1 74 ? -7.349 4.799 15.861 1.00 93.56 74 GLU A O 1
ATOM 574 N N . TRP A 1 75 ? -6.022 4.050 17.511 1.00 95.81 75 TRP A N 1
ATOM 575 C CA . TRP A 1 75 ? -6.890 4.420 18.613 1.00 95.81 75 TRP A CA 1
ATOM 576 C C . TRP A 1 75 ? -6.532 5.836 19.080 1.00 95.81 75 TRP A C 1
ATOM 578 O O . TRP A 1 75 ? -5.356 6.181 19.225 1.00 95.81 75 TRP A O 1
ATOM 588 N N . ILE A 1 76 ? -7.543 6.661 19.343 1.00 94.75 76 ILE A N 1
ATOM 589 C CA . ILE A 1 76 ? -7.385 8.000 19.927 1.00 94.75 76 ILE A CA 1
ATOM 590 C C . ILE A 1 76 ? -8.241 8.137 21.188 1.00 94.75 76 ILE A C 1
ATOM 592 O O . ILE A 1 76 ? -9.274 7.478 21.319 1.00 94.75 76 ILE A O 1
ATOM 596 N N . GLY A 1 77 ? -7.834 9.023 22.095 1.00 93.19 77 GLY A N 1
ATOM 597 C CA . GLY A 1 77 ? -8.524 9.281 23.359 1.00 93.19 77 GLY A CA 1
ATOM 598 C C . GLY A 1 77 ? -7.673 8.914 24.571 1.00 93.19 77 GLY A C 1
ATOM 599 O O . GLY A 1 77 ? -6.444 8.939 24.511 1.00 93.19 77 GLY A O 1
ATOM 600 N N . ASP A 1 78 ? -8.337 8.593 25.679 1.00 89.06 78 ASP A N 1
ATOM 601 C CA . ASP A 1 78 ? -7.684 8.286 26.954 1.00 89.06 78 ASP A CA 1
ATOM 602 C C . ASP A 1 78 ? -7.177 6.833 26.992 1.00 89.06 78 ASP A C 1
ATOM 604 O O . ASP A 1 78 ? -7.829 5.933 27.527 1.00 89.06 78 ASP A O 1
ATOM 608 N N . LEU A 1 79 ? -6.012 6.597 26.384 1.00 90.31 79 LEU A N 1
ATOM 609 C CA . LEU A 1 79 ? -5.384 5.272 26.293 1.00 90.31 79 LEU A CA 1
ATOM 610 C C . LEU A 1 79 ? -4.453 4.943 27.469 1.00 90.31 79 LEU A C 1
ATOM 612 O O . LEU A 1 79 ? -4.119 3.779 27.673 1.00 90.31 79 LEU A O 1
ATOM 616 N N . SER A 1 80 ? -4.008 5.933 28.246 1.00 82.31 80 SER A N 1
ATOM 617 C CA . SER A 1 80 ? -3.017 5.749 29.311 1.00 82.31 80 SER A CA 1
ATOM 618 C C . SER A 1 80 ? -3.489 6.390 30.610 1.00 82.31 80 SER A C 1
ATOM 620 O O . SER A 1 80 ? -3.994 7.502 30.620 1.00 82.31 80 SER A O 1
ATOM 622 N N . HIS A 1 81 ? -3.342 5.677 31.730 1.00 78.94 81 HIS A N 1
ATOM 623 C CA . HIS A 1 81 ? -3.746 6.194 33.038 1.00 78.94 81 HIS A CA 1
ATOM 624 C C . HIS A 1 81 ? -2.684 5.882 34.104 1.00 78.94 81 HIS A C 1
ATOM 626 O O . HIS A 1 81 ? -2.146 4.774 34.082 1.00 78.94 81 HIS A O 1
ATOM 632 N N . PRO A 1 82 ? -2.395 6.789 35.062 1.00 76.00 82 PRO A N 1
ATOM 633 C CA . PRO A 1 82 ? -1.353 6.585 36.078 1.00 76.00 82 PRO A CA 1
ATOM 634 C C . PRO A 1 82 ? -1.540 5.346 36.960 1.00 76.00 82 PRO A C 1
ATOM 636 O O . PRO A 1 82 ? -0.571 4.815 37.489 1.00 76.00 82 PRO A O 1
ATOM 639 N N . GLN A 1 83 ? -2.785 4.896 37.126 1.00 78.62 83 GLN A N 1
ATOM 640 C CA . GLN A 1 83 ? -3.131 3.700 37.904 1.00 78.62 83 GLN A CA 1
ATOM 641 C C . GLN A 1 83 ? -3.243 2.428 37.043 1.00 78.62 83 GLN A C 1
ATOM 643 O O . GLN A 1 83 ? -3.601 1.380 37.563 1.00 78.62 83 GLN A O 1
ATOM 648 N N . SER A 1 84 ? -2.999 2.510 35.730 1.00 80.75 84 SER A N 1
ATOM 649 C CA . SER A 1 84 ? -3.012 1.350 34.830 1.00 80.75 84 SER A CA 1
ATOM 650 C C . SER A 1 84 ? -1.713 0.564 34.973 1.00 80.75 84 SER A C 1
ATOM 652 O O . SER A 1 84 ? -0.625 1.135 34.889 1.00 80.75 84 SER A O 1
ATOM 654 N N . THR A 1 85 ? -1.818 -0.750 35.140 1.00 84.94 85 THR A N 1
ATOM 655 C CA . THR A 1 85 ? -0.670 -1.660 35.062 1.00 84.94 85 THR A CA 1
ATOM 656 C C . THR A 1 85 ? -0.291 -1.960 33.611 1.00 84.94 85 THR A C 1
ATOM 658 O O . THR A 1 85 ? 0.880 -2.207 33.317 1.00 84.94 85 THR A O 1
ATOM 661 N N . ILE A 1 86 ? -1.248 -1.840 32.683 1.00 85.00 86 ILE A N 1
ATOM 662 C CA . ILE A 1 86 ? -1.011 -1.927 31.239 1.00 85.00 86 ILE A CA 1
ATOM 663 C C . ILE A 1 86 ? -0.450 -0.599 30.724 1.00 85.00 86 ILE A C 1
ATOM 665 O O . ILE A 1 86 ? -1.078 0.456 30.867 1.00 85.00 86 ILE A O 1
ATOM 669 N N . LYS A 1 87 ? 0.721 -0.660 30.080 1.00 84.94 87 LYS A N 1
ATOM 670 C CA . LYS A 1 87 ? 1.297 0.451 29.315 1.00 84.94 87 LYS A CA 1
ATOM 671 C C . LYS A 1 87 ? 0.973 0.255 27.838 1.00 84.94 87 LYS A C 1
ATOM 673 O O . LYS A 1 87 ? 1.466 -0.682 27.221 1.00 84.94 87 LYS A O 1
ATOM 678 N N . VAL A 1 88 ? 0.171 1.151 27.267 1.00 85.81 88 VAL A N 1
ATOM 679 C CA . VAL A 1 88 ? -0.076 1.170 25.819 1.00 85.81 88 VAL A CA 1
ATOM 680 C C . VAL A 1 88 ? 1.188 1.666 25.117 1.00 85.81 88 VAL A C 1
ATOM 682 O O . VAL A 1 88 ? 1.484 2.858 25.127 1.00 85.81 88 VAL A O 1
ATOM 685 N N . GLU A 1 89 ? 1.953 0.739 24.542 1.00 84.25 89 GLU A N 1
ATOM 686 C CA . GLU A 1 89 ? 3.208 1.046 23.840 1.00 84.25 89 GLU A CA 1
ATOM 687 C C . GLU A 1 89 ? 2.973 1.658 22.456 1.00 84.25 89 GLU A C 1
ATOM 689 O O . GLU A 1 89 ? 3.774 2.459 21.977 1.00 84.25 89 GLU A O 1
ATOM 694 N N . SER A 1 90 ? 1.863 1.287 21.814 1.00 87.75 90 SER A N 1
ATOM 695 C CA . SER A 1 90 ? 1.463 1.805 20.512 1.00 87.75 90 SER A CA 1
ATOM 696 C C . SER A 1 90 ? -0.054 1.858 20.395 1.00 87.75 90 SER A C 1
ATOM 698 O O . SER A 1 90 ? -0.745 0.860 20.602 1.00 87.75 90 SER A O 1
ATOM 700 N N . ASN A 1 91 ? -0.571 3.019 19.999 1.00 90.88 91 ASN A N 1
ATOM 701 C CA . ASN A 1 91 ? -1.991 3.214 19.730 1.00 90.88 91 ASN A CA 1
ATOM 702 C C . ASN A 1 91 ? -2.433 2.653 18.367 1.00 90.88 91 ASN A C 1
ATOM 704 O O . ASN A 1 91 ? -3.620 2.680 18.058 1.00 90.88 91 ASN A O 1
ATOM 708 N N . THR A 1 92 ? -1.513 2.130 17.553 1.00 90.62 92 THR A N 1
ATOM 709 C CA . THR A 1 92 ? -1.844 1.455 16.287 1.00 90.62 92 THR A CA 1
ATOM 710 C C . THR A 1 92 ? -1.947 -0.055 16.420 1.00 90.62 92 THR A C 1
ATOM 712 O O . THR A 1 92 ? -2.208 -0.738 15.430 1.00 90.62 92 THR A O 1
ATOM 715 N N . ASN A 1 93 ? -1.726 -0.595 17.620 1.00 91.19 93 ASN A N 1
ATOM 716 C CA . ASN A 1 93 ? -1.965 -2.007 17.867 1.00 91.19 93 ASN A CA 1
ATOM 717 C C . ASN A 1 93 ? -3.462 -2.298 17.716 1.00 91.19 93 ASN A C 1
ATOM 719 O O . ASN A 1 93 ? -4.318 -1.539 18.170 1.00 91.19 93 ASN A O 1
ATOM 723 N N . ASN A 1 94 ? -3.774 -3.381 17.019 1.00 91.44 94 ASN A N 1
ATOM 724 C CA . ASN A 1 94 ? -5.136 -3.840 16.806 1.00 91.44 94 ASN A CA 1
ATOM 725 C C . ASN A 1 94 ? -5.098 -5.371 16.638 1.00 91.44 94 ASN A C 1
ATOM 727 O O . ASN A 1 94 ? -4.625 -5.840 15.596 1.00 91.44 94 ASN A O 1
ATOM 731 N N . PRO A 1 95 ? -5.527 -6.150 17.646 1.00 94.12 95 PRO A N 1
ATOM 732 C CA . PRO A 1 95 ? -6.203 -5.702 18.868 1.00 94.12 95 PRO A CA 1
ATOM 733 C C . PRO A 1 95 ? -5.321 -4.862 19.817 1.00 94.12 95 PRO A C 1
ATOM 735 O O . PRO A 1 95 ? -4.093 -4.946 19.776 1.00 94.12 95 PRO A O 1
ATOM 738 N N . LEU A 1 96 ? -5.960 -4.025 20.642 1.00 94.38 96 LEU A N 1
ATOM 739 C CA . LEU A 1 96 ? -5.323 -3.208 21.684 1.00 94.38 96 LEU A CA 1
ATOM 740 C C . LEU A 1 96 ? -5.895 -3.562 23.057 1.00 94.38 96 LEU A C 1
ATOM 742 O O . LEU A 1 96 ? -7.097 -3.443 23.264 1.00 94.38 96 LEU A O 1
ATOM 746 N N . GLU A 1 97 ? -5.041 -3.901 24.017 1.00 93.38 97 GLU A N 1
ATOM 747 C CA . GLU A 1 97 ? -5.460 -4.117 25.404 1.00 93.38 97 GLU A CA 1
ATOM 748 C C . GLU A 1 97 ? -5.381 -2.831 26.235 1.00 93.38 97 GLU A C 1
ATOM 750 O O . GLU A 1 97 ? -4.407 -2.077 26.162 1.00 93.38 97 GLU A O 1
ATOM 755 N N . ILE A 1 98 ? -6.404 -2.605 27.061 1.00 92.75 98 ILE A N 1
ATOM 756 C CA . ILE A 1 98 ? -6.457 -1.538 28.064 1.00 92.75 98 ILE A CA 1
ATOM 757 C C . ILE A 1 98 ? -6.972 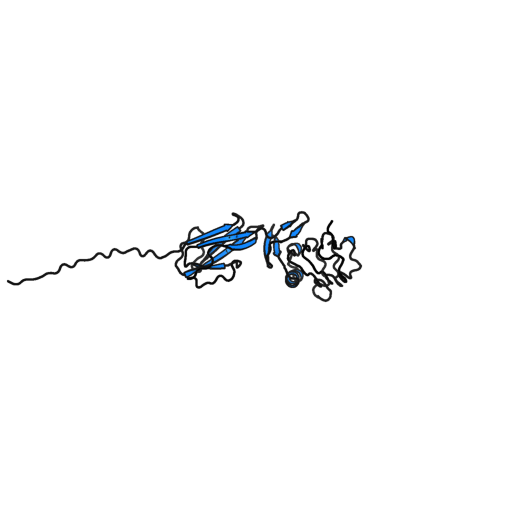-2.075 29.400 1.00 92.75 98 ILE A C 1
ATOM 759 O O . ILE A 1 98 ? -7.716 -3.054 29.451 1.00 92.75 98 ILE A O 1
ATOM 763 N N . GLU A 1 99 ? -6.622 -1.392 30.487 1.00 92.75 99 GLU A N 1
ATOM 764 C CA . GLU A 1 99 ? -7.152 -1.672 31.823 1.00 92.75 99 GLU A CA 1
ATOM 765 C C . GLU A 1 99 ? -8.170 -0.599 32.244 1.00 92.75 99 GLU A C 1
ATOM 767 O O . GLU A 1 99 ? -7.905 0.617 32.198 1.00 92.75 99 GLU A O 1
ATOM 772 N N . MET A 1 100 ? -9.343 -1.055 32.681 1.00 89.94 100 MET A N 1
ATOM 773 C CA . MET A 1 100 ? -10.438 -0.212 33.155 1.00 89.94 100 MET A CA 1
ATOM 774 C C . MET A 1 100 ? -10.276 0.100 34.645 1.00 89.94 100 MET A C 1
ATOM 776 O O . MET A 1 100 ? -10.808 -0.597 35.504 1.00 89.94 100 MET A O 1
ATOM 780 N N . ASN A 1 101 ? -9.556 1.186 34.932 1.00 89.44 101 ASN A N 1
ATOM 781 C CA . ASN A 1 101 ? -9.431 1.792 36.270 1.00 89.44 101 ASN A CA 1
ATOM 782 C C . ASN A 1 101 ? -10.024 3.206 36.347 1.00 89.44 101 ASN A C 1
ATOM 784 O O . ASN A 1 101 ? -9.971 3.845 37.392 1.00 89.44 101 ASN A O 1
ATOM 788 N N . VAL A 1 102 ? -10.554 3.695 35.225 1.00 89.31 102 VAL A N 1
ATOM 789 C CA . VAL A 1 102 ? -11.279 4.958 35.072 1.00 89.31 102 VAL A CA 1
ATOM 790 C C . VAL A 1 102 ? -12.265 4.824 33.918 1.00 89.31 102 VAL A C 1
ATOM 792 O O . VAL A 1 102 ? -12.076 3.981 33.036 1.00 89.31 102 VAL A O 1
ATOM 795 N N . SER A 1 103 ? -13.301 5.662 33.905 1.00 90.56 103 SER A N 1
ATOM 796 C CA . SER A 1 103 ? -14.174 5.791 32.738 1.00 90.56 103 SER A CA 1
ATOM 797 C C . SER A 1 103 ? -13.424 6.487 31.603 1.00 90.56 103 SER A C 1
ATOM 799 O O . SER A 1 103 ? -12.772 7.503 31.839 1.00 90.56 103 SER A O 1
ATOM 801 N N . ARG A 1 104 ? -13.517 5.961 30.379 1.00 89.94 104 ARG A N 1
ATOM 802 C CA . ARG A 1 104 ? -12.743 6.432 29.216 1.00 89.94 104 ARG A CA 1
ATOM 803 C C . ARG A 1 104 ? -13.640 6.621 27.999 1.00 89.94 104 ARG A C 1
ATOM 805 O O . ARG A 1 104 ? -14.612 5.893 27.816 1.00 89.94 104 ARG A O 1
ATOM 812 N N . SER A 1 105 ? -13.253 7.550 27.126 1.00 92.38 105 SER A N 1
ATOM 813 C CA . SER A 1 105 ? -13.772 7.655 25.758 1.00 92.38 105 SER A CA 1
ATOM 814 C C . SER A 1 105 ? -12.635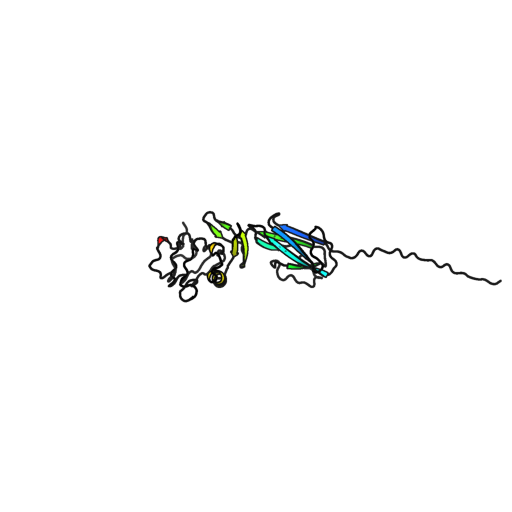 7.370 24.786 1.00 92.38 105 SER A C 1
ATOM 816 O O . SER A 1 105 ? -11.638 8.093 24.769 1.00 92.38 105 SER A O 1
ATOM 818 N N . ILE A 1 106 ? -12.795 6.338 23.962 1.00 94.19 106 ILE A N 1
ATOM 819 C CA . ILE A 1 106 ? -11.803 5.900 22.978 1.00 94.19 106 ILE A CA 1
ATOM 820 C C . ILE A 1 106 ? -12.468 5.849 21.607 1.00 94.19 106 ILE A C 1
ATOM 822 O O . ILE A 1 106 ? -13.607 5.414 21.466 1.00 94.19 106 ILE A O 1
ATOM 826 N N . THR A 1 107 ? -11.765 6.308 20.579 1.00 94.56 107 THR A N 1
ATOM 827 C CA . THR A 1 107 ? -12.256 6.291 19.198 1.00 94.56 107 THR A CA 1
ATOM 828 C C . THR A 1 107 ? -11.315 5.467 18.332 1.00 94.56 107 THR A C 1
ATOM 830 O O . THR A 1 107 ? -10.103 5.680 18.360 1.00 94.56 107 THR A O 1
ATOM 833 N N . ALA A 1 108 ? -11.865 4.539 17.552 1.00 95.62 108 ALA A N 1
ATOM 834 C CA . ALA A 1 108 ? -11.157 3.938 16.431 1.00 95.62 108 ALA A CA 1
ATOM 835 C C . ALA A 1 108 ? -11.172 4.922 15.261 1.00 95.62 108 ALA A C 1
ATOM 837 O O . ALA A 1 108 ? -12.241 5.237 14.729 1.00 95.62 108 ALA A O 1
ATOM 838 N N . LYS A 1 109 ? -9.994 5.397 14.861 1.00 94.12 109 LYS A N 1
ATOM 839 C CA . LYS A 1 109 ? -9.842 6.271 13.703 1.00 94.12 109 LYS A CA 1
ATOM 840 C C . LYS A 1 109 ? -9.555 5.440 12.461 1.00 94.12 109 LYS A C 1
ATOM 842 O O . LYS A 1 109 ? -8.635 4.621 12.452 1.00 94.12 109 LYS A O 1
ATOM 847 N N . PHE A 1 110 ? -10.308 5.690 11.401 1.00 91.94 110 PHE A N 1
ATOM 848 C CA . PHE A 1 110 ? -10.125 5.074 10.096 1.00 91.94 110 PHE A CA 1
ATOM 849 C C . PHE A 1 110 ? -9.807 6.129 9.037 1.00 91.94 110 PHE A C 1
ATOM 851 O O . PHE A 1 110 ? -10.186 7.294 9.143 1.00 91.94 110 PHE A O 1
ATOM 858 N N . GLY A 1 111 ? -9.110 5.709 7.986 1.00 88.50 111 GLY A N 1
ATOM 859 C CA . GLY A 1 111 ? -8.753 6.560 6.859 1.00 88.50 111 GLY A CA 1
ATOM 860 C C . GLY A 1 111 ? -8.794 5.796 5.543 1.00 88.50 111 GLY A C 1
ATOM 861 O O . GLY A 1 111 ? -8.655 4.572 5.511 1.00 88.50 111 GLY A O 1
ATOM 862 N N . LYS A 1 112 ? -8.983 6.529 4.444 1.00 87.38 112 LYS A N 1
ATOM 863 C CA . LYS A 1 112 ? -8.807 6.000 3.089 1.00 87.38 112 LYS A CA 1
ATOM 864 C C . LYS A 1 112 ? -7.348 6.150 2.694 1.00 87.38 112 LYS A C 1
ATOM 866 O O . LYS A 1 112 ? -6.938 7.181 2.179 1.00 87.38 112 LYS A O 1
ATOM 871 N N . VAL A 1 113 ? -6.572 5.122 3.003 1.00 89.38 113 VAL A N 1
ATOM 872 C CA . VAL A 1 113 ? -5.121 5.123 2.802 1.00 89.38 113 VAL A CA 1
ATOM 873 C C . VAL A 1 113 ? -4.740 4.666 1.395 1.00 89.38 113 VAL A C 1
ATOM 875 O O . VAL A 1 113 ? -3.712 5.080 0.874 1.00 89.38 113 VAL A O 1
ATOM 878 N N . PHE A 1 114 ? -5.573 3.834 0.771 1.00 93.88 114 PHE A N 1
ATOM 879 C CA . PHE A 1 114 ? -5.351 3.287 -0.563 1.00 93.88 114 PHE A CA 1
ATOM 880 C C . PHE A 1 114 ? -6.271 3.970 -1.568 1.00 93.88 114 PHE A C 1
ATOM 882 O O . PHE A 1 114 ? -7.480 4.073 -1.354 1.00 93.88 114 PHE A O 1
ATOM 889 N N . ILE A 1 115 ? -5.683 4.421 -2.667 1.00 92.56 115 ILE A N 1
ATOM 890 C CA . ILE A 1 115 ? -6.335 5.165 -3.737 1.00 92.56 115 ILE A CA 1
ATOM 891 C C . ILE A 1 115 ? -6.020 4.434 -5.037 1.00 92.56 115 ILE A C 1
ATOM 893 O O . ILE A 1 115 ? -4.864 4.124 -5.305 1.00 92.56 115 ILE A O 1
ATOM 897 N N . ILE A 1 116 ? -7.046 4.137 -5.827 1.00 93.12 116 ILE A N 1
ATOM 898 C CA . ILE A 1 116 ? -6.875 3.643 -7.191 1.00 93.12 116 ILE A CA 1
ATOM 899 C C . ILE A 1 116 ? -7.220 4.817 -8.100 1.00 93.12 116 ILE A C 1
ATOM 901 O O . ILE A 1 116 ? -8.370 5.262 -8.120 1.00 93.12 116 ILE A O 1
ATOM 905 N N . ASP A 1 117 ? -6.210 5.351 -8.780 1.00 91.38 117 ASP A N 1
ATOM 906 C CA . ASP A 1 117 ? -6.363 6.459 -9.716 1.00 91.38 117 ASP A CA 1
ATOM 907 C C . ASP A 1 117 ? -7.207 6.019 -10.926 1.00 91.38 117 ASP A C 1
ATOM 909 O O . ASP A 1 117 ? -7.412 4.831 -11.188 1.00 91.38 117 ASP A O 1
ATOM 913 N N . THR A 1 118 ? -7.720 6.981 -11.694 1.00 90.38 118 THR A N 1
ATOM 914 C CA . THR A 1 118 ? -8.587 6.696 -12.851 1.00 90.38 118 THR A CA 1
ATOM 915 C C . THR A 1 118 ? -7.888 5.904 -13.959 1.00 90.38 118 THR A C 1
ATOM 917 O O . THR A 1 118 ? -8.559 5.293 -14.783 1.00 90.38 118 THR A O 1
ATOM 920 N N . ASP A 1 119 ? -6.555 5.923 -13.989 1.00 87.12 119 ASP A N 1
ATOM 921 C CA . ASP A 1 119 ? -5.706 5.136 -14.890 1.00 87.12 119 ASP A CA 1
ATOM 922 C C . ASP A 1 119 ? -5.374 3.731 -14.339 1.00 87.12 119 ASP A C 1
ATOM 924 O O . ASP A 1 119 ? -4.655 2.968 -14.981 1.00 87.12 119 ASP A O 1
ATOM 928 N N . GLY A 1 120 ? -5.908 3.374 -13.165 1.00 90.38 120 GLY A N 1
ATOM 929 C CA . GLY A 1 120 ? -5.696 2.090 -12.500 1.00 90.38 120 GLY A CA 1
ATOM 930 C C . GLY A 1 120 ? -4.477 2.038 -11.577 1.00 90.38 120 GLY A C 1
ATOM 931 O O . GLY A 1 120 ? -4.240 0.995 -10.961 1.00 90.38 120 GLY A O 1
ATOM 932 N N . ARG A 1 121 ? -3.705 3.126 -11.443 1.00 94.06 121 ARG A N 1
ATOM 933 C CA . ARG A 1 121 ? -2.518 3.163 -10.580 1.00 94.06 121 ARG A CA 1
ATOM 934 C C . ARG A 1 121 ? -2.908 3.111 -9.108 1.00 94.06 121 ARG A C 1
ATOM 936 O O . ARG A 1 121 ? -3.766 3.859 -8.645 1.00 94.06 121 ARG A O 1
ATOM 943 N N . LEU A 1 122 ? -2.255 2.231 -8.355 1.00 96.31 122 LEU A N 1
ATOM 944 C CA . LEU A 1 122 ? -2.481 2.100 -6.919 1.00 96.31 122 LEU A CA 1
ATOM 945 C C . LEU A 1 122 ? -1.529 3.017 -6.151 1.00 96.31 122 LEU A C 1
ATOM 947 O O . LEU A 1 122 ? -0.309 2.865 -6.232 1.00 96.31 122 LEU A O 1
ATOM 951 N N . ARG A 1 123 ? -2.093 3.923 -5.352 1.00 95.50 123 ARG A N 1
ATOM 952 C CA . ARG A 1 123 ? -1.359 4.870 -4.516 1.00 95.50 123 ARG A CA 1
ATOM 953 C C . ARG A 1 123 ? -1.746 4.779 -3.051 1.00 95.50 123 ARG A C 1
ATOM 955 O O . ARG A 1 123 ? -2.872 4.430 -2.706 1.00 95.50 123 ARG A O 1
ATOM 962 N N . CYS A 1 124 ? -0.803 5.130 -2.188 1.00 95.19 124 CYS A N 1
ATOM 963 C CA . CYS A 1 124 ? -1.016 5.187 -0.748 1.00 95.19 124 CYS A CA 1
ATOM 964 C C . CYS A 1 124 ? -0.122 6.246 -0.076 1.00 95.19 124 CYS A C 1
ATOM 966 O O . CYS A 1 124 ? 0.811 5.906 0.653 1.00 95.19 124 CYS A O 1
ATOM 968 N N . PRO A 1 125 ? -0.357 7.545 -0.350 1.00 91.94 125 PRO A N 1
ATOM 969 C CA . PRO A 1 125 ? 0.509 8.630 0.121 1.00 91.94 125 PRO A CA 1
ATOM 970 C C . PRO A 1 125 ? 0.556 8.752 1.649 1.00 91.94 125 PRO A C 1
ATOM 972 O O . PRO A 1 125 ? 1.596 9.111 2.194 1.00 91.94 125 PRO A O 1
ATOM 975 N N . ASP A 1 126 ? -0.539 8.396 2.323 1.00 88.19 126 ASP A N 1
ATOM 976 C CA . ASP A 1 126 ? -0.695 8.533 3.774 1.00 88.19 126 ASP A CA 1
ATOM 977 C C . ASP A 1 126 ? -0.503 7.205 4.528 1.00 88.19 126 ASP A C 1
ATOM 979 O O . ASP A 1 126 ? -0.752 7.127 5.732 1.00 88.19 126 ASP A O 1
ATOM 983 N N . ALA A 1 127 ? -0.069 6.145 3.834 1.00 90.75 127 ALA A N 1
ATOM 984 C CA . ALA A 1 127 ? 0.142 4.837 4.444 1.00 90.75 127 ALA A CA 1
ATOM 985 C C . ALA A 1 127 ? 1.374 4.787 5.339 1.00 90.75 127 ALA A C 1
ATOM 987 O O . ALA A 1 127 ? 2.431 5.355 5.047 1.00 90.75 127 ALA A O 1
ATOM 988 N N . ARG A 1 128 ? 1.282 3.950 6.368 1.00 89.62 128 ARG A N 1
ATOM 989 C CA . ARG A 1 128 ? 2.430 3.360 7.048 1.00 89.62 128 ARG A CA 1
ATOM 990 C C . ARG A 1 128 ? 2.770 2.005 6.410 1.00 89.62 128 ARG A C 1
ATOM 992 O O . ARG A 1 128 ? 1.906 1.338 5.836 1.00 89.62 128 ARG A O 1
ATOM 999 N N . PRO A 1 129 ? 4.036 1.559 6.483 1.00 92.25 129 PRO A N 1
ATOM 1000 C CA . PRO A 1 129 ? 4.414 0.245 5.972 1.00 92.25 129 PRO A CA 1
ATOM 1001 C C . PRO A 1 129 ? 3.625 -0.859 6.682 1.00 92.25 129 PRO A C 1
ATOM 1003 O O . PRO A 1 129 ? 3.616 -0.916 7.909 1.00 92.25 129 PRO A O 1
ATOM 1006 N N . GLY A 1 130 ? 3.007 -1.755 5.916 1.00 90.31 130 GLY A N 1
ATOM 1007 C CA . GLY A 1 130 ? 2.199 -2.851 6.447 1.00 90.31 130 GLY A CA 1
ATOM 1008 C C . GLY A 1 130 ? 0.721 -2.523 6.657 1.00 90.31 130 GLY A C 1
ATOM 1009 O O . GLY A 1 130 ? -0.031 -3.455 6.961 1.00 90.31 130 GLY A O 1
ATOM 1010 N N . ASP A 1 131 ? 0.295 -1.271 6.442 1.00 89.25 131 ASP A N 1
ATOM 1011 C CA . ASP A 1 131 ? -1.124 -0.911 6.388 1.00 89.25 131 ASP A CA 1
ATOM 1012 C C . ASP A 1 131 ? -1.848 -1.773 5.355 1.00 89.25 131 ASP A C 1
ATOM 1014 O O . ASP A 1 131 ? -1.273 -2.163 4.333 1.00 89.25 131 ASP A O 1
ATOM 1018 N N . LYS A 1 132 ? -3.113 -2.097 5.639 1.00 89.50 132 LYS A N 1
ATOM 1019 C CA . LYS A 1 132 ? -3.940 -2.990 4.820 1.00 89.50 132 LYS A CA 1
ATOM 1020 C C . LYS A 1 132 ? -5.330 -2.407 4.605 1.00 89.50 132 LYS A C 1
ATOM 1022 O O . LYS A 1 132 ? -5.869 -1.735 5.483 1.00 89.50 132 LYS A O 1
ATOM 1027 N N . ALA A 1 133 ? -5.928 -2.722 3.462 1.00 89.81 133 ALA A N 1
ATOM 1028 C CA . ALA A 1 133 ? -7.325 -2.416 3.161 1.00 89.81 133 ALA A CA 1
ATOM 1029 C C . ALA A 1 133 ? -7.972 -3.553 2.375 1.00 89.81 133 ALA A C 1
ATOM 1031 O O . ALA A 1 133 ? -7.284 -4.317 1.699 1.00 89.81 133 ALA A O 1
ATOM 1032 N N . ILE A 1 134 ? -9.299 -3.634 2.435 1.00 87.56 134 ILE A N 1
ATOM 1033 C CA . ILE A 1 134 ? -10.089 -4.444 1.506 1.00 87.56 134 ILE A CA 1
ATOM 1034 C C . ILE A 1 134 ? -10.862 -3.487 0.604 1.00 87.56 134 ILE A C 1
ATOM 1036 O O . ILE A 1 134 ? -11.583 -2.632 1.114 1.00 87.56 134 ILE A O 1
ATOM 1040 N N . ILE A 1 135 ? -10.701 -3.612 -0.713 1.00 88.56 135 ILE A N 1
ATOM 1041 C CA . ILE A 1 135 ? -11.421 -2.816 -1.717 1.00 88.56 135 ILE A CA 1
ATOM 1042 C C . ILE A 1 135 ? -11.924 -3.772 -2.796 1.00 88.56 135 ILE A C 1
ATOM 1044 O O . ILE A 1 135 ? -11.130 -4.485 -3.407 1.00 88.56 135 ILE A O 1
ATOM 1048 N N . ASN A 1 136 ? -13.234 -3.803 -3.027 1.00 88.88 136 ASN A N 1
ATOM 1049 C CA . ASN A 1 136 ? -13.905 -4.723 -3.948 1.00 88.88 136 ASN A CA 1
ATOM 1050 C C . ASN A 1 136 ? -13.507 -6.190 -3.700 1.00 88.88 136 ASN A C 1
ATOM 1052 O O . ASN A 1 136 ? -13.168 -6.926 -4.625 1.00 88.88 136 ASN A O 1
ATOM 1056 N N . GLY A 1 137 ? -13.453 -6.590 -2.426 1.00 87.88 137 GLY A N 1
ATOM 1057 C CA . GLY A 1 137 ? -13.020 -7.928 -1.996 1.00 87.88 137 GLY A CA 1
ATOM 1058 C C . GLY A 1 137 ? -11.523 -8.248 -2.162 1.00 87.88 137 GLY A C 1
ATOM 1059 O O . GLY A 1 137 ? -11.085 -9.310 -1.719 1.00 87.88 137 GLY A O 1
ATOM 1060 N N . LYS A 1 138 ? -10.712 -7.353 -2.742 1.00 91.25 138 LYS A N 1
ATOM 1061 C CA . LYS A 1 138 ? -9.256 -7.523 -2.860 1.00 91.25 138 LYS A CA 1
ATOM 1062 C C . LYS A 1 138 ? -8.530 -6.935 -1.655 1.00 91.25 138 LYS A C 1
ATOM 1064 O O . LYS A 1 138 ? -8.893 -5.866 -1.168 1.00 91.25 138 LYS A O 1
ATOM 1069 N N . LYS A 1 139 ? -7.486 -7.624 -1.185 1.00 91.69 139 LYS A N 1
ATOM 1070 C CA . LYS A 1 139 ? -6.676 -7.209 -0.032 1.00 91.69 139 LYS A CA 1
ATOM 1071 C C . LYS A 1 139 ? -5.433 -6.454 -0.490 1.00 91.69 139 LYS A C 1
ATOM 1073 O O . LYS A 1 139 ? -4.522 -7.050 -1.054 1.00 91.69 139 LYS A O 1
ATOM 1078 N N . TYR A 1 140 ? -5.382 -5.172 -0.165 1.00 94.12 140 TYR A N 1
ATOM 1079 C CA . TYR A 1 140 ? -4.277 -4.275 -0.473 1.00 94.12 140 TYR A CA 1
ATOM 1080 C C . TYR A 1 140 ? -3.310 -4.170 0.700 1.00 94.12 140 TYR A C 1
ATOM 1082 O O . TYR A 1 140 ? -3.720 -4.276 1.860 1.00 94.12 140 TYR A O 1
ATOM 1090 N N . VAL A 1 141 ? -2.030 -3.950 0.400 1.00 94.81 141 VAL A N 1
ATOM 1091 C CA . VAL A 1 141 ? -0.989 -3.734 1.411 1.00 94.81 141 VAL A CA 1
ATOM 1092 C C . VAL A 1 141 ? 0.016 -2.682 0.960 1.00 94.81 141 VAL A C 1
ATOM 1094 O O . VAL A 1 141 ? 0.430 -2.664 -0.198 1.00 94.81 141 VAL A O 1
ATOM 1097 N N . ALA A 1 142 ? 0.408 -1.797 1.873 1.00 95.81 142 ALA A N 1
ATOM 1098 C CA . ALA A 1 142 ? 1.435 -0.793 1.626 1.00 95.81 142 ALA A CA 1
ATOM 1099 C C . ALA A 1 142 ? 2.821 -1.342 1.980 1.00 95.81 142 ALA A C 1
ATOM 1101 O O . ALA A 1 142 ? 3.032 -1.882 3.070 1.00 95.81 142 ALA A O 1
ATOM 1102 N N . VAL A 1 143 ? 3.789 -1.178 1.079 1.00 97.06 143 VAL A N 1
ATOM 1103 C CA . VAL A 1 143 ? 5.182 -1.593 1.296 1.00 97.06 143 VAL A CA 1
ATOM 1104 C C . VAL A 1 143 ? 6.125 -0.409 1.165 1.00 97.06 143 VAL A C 1
ATOM 1106 O O . VAL A 1 143 ? 5.867 0.524 0.410 1.00 97.06 143 VAL A O 1
ATOM 1109 N N . LYS A 1 144 ? 7.239 -0.451 1.902 1.00 96.50 144 LYS A N 1
ATOM 1110 C CA . LYS A 1 144 ? 8.237 0.631 1.925 1.00 96.50 144 LYS A CA 1
ATOM 1111 C C . LYS A 1 144 ? 9.621 0.196 1.480 1.00 96.50 144 LYS A C 1
ATOM 1113 O O . LYS A 1 144 ? 10.332 0.973 0.853 1.00 96.50 144 LYS A O 1
ATOM 1118 N N . THR A 1 145 ? 10.032 -1.024 1.810 1.00 94.69 145 THR A N 1
ATOM 1119 C CA . THR A 1 145 ? 11.367 -1.510 1.457 1.00 94.69 145 THR A CA 1
ATOM 1120 C C . THR A 1 145 ? 11.297 -2.523 0.328 1.00 94.69 145 THR A C 1
ATOM 1122 O O . THR A 1 145 ? 10.332 -3.280 0.201 1.00 94.69 145 THR A O 1
ATOM 1125 N N . ARG A 1 146 ? 12.374 -2.591 -0.456 1.00 91.12 146 ARG A N 1
ATOM 1126 C CA . ARG A 1 146 ? 12.578 -3.637 -1.459 1.00 91.12 146 ARG A CA 1
ATOM 1127 C C . ARG A 1 146 ? 12.438 -5.042 -0.863 1.00 91.12 146 ARG A C 1
ATOM 1129 O O . ARG A 1 146 ? 11.861 -5.925 -1.486 1.00 91.12 146 ARG A O 1
ATOM 1136 N N . THR A 1 147 ? 12.937 -5.239 0.357 1.00 89.19 147 THR A N 1
ATOM 1137 C CA . THR A 1 147 ? 12.852 -6.515 1.079 1.00 89.19 147 THR A CA 1
ATOM 1138 C C . THR A 1 147 ? 11.412 -6.881 1.421 1.00 89.19 147 THR A C 1
ATOM 1140 O O . THR A 1 147 ? 11.040 -8.043 1.295 1.00 89.19 147 THR A O 1
ATOM 1143 N N . ASP A 1 148 ? 10.589 -5.912 1.825 1.00 91.75 148 ASP A N 1
ATOM 1144 C CA . ASP A 1 148 ? 9.170 -6.162 2.092 1.00 91.75 148 ASP A CA 1
ATOM 1145 C C . ASP A 1 148 ? 8.415 -6.487 0.813 1.00 91.75 148 ASP A C 1
ATOM 1147 O O . ASP A 1 148 ? 7.659 -7.452 0.786 1.00 91.75 148 ASP A O 1
ATOM 1151 N N . LEU A 1 149 ? 8.678 -5.740 -0.259 1.00 94.06 149 LEU A N 1
ATOM 1152 C CA . LEU A 1 149 ? 8.091 -5.999 -1.568 1.00 94.06 149 LEU A CA 1
ATOM 1153 C C . LEU A 1 149 ? 8.473 -7.395 -2.101 1.00 94.06 149 LEU A C 1
ATOM 1155 O O . LEU A 1 149 ? 7.625 -8.098 -2.644 1.00 94.06 149 LEU A O 1
ATOM 1159 N N . ALA A 1 150 ? 9.719 -7.837 -1.896 1.00 90.62 150 ALA A N 1
ATOM 1160 C CA . ALA A 1 150 ? 10.202 -9.132 -2.378 1.00 90.62 150 ALA A CA 1
ATOM 1161 C C . ALA A 1 150 ? 9.431 -10.319 -1.782 1.00 90.62 150 ALA A C 1
ATOM 1163 O O . ALA A 1 150 ? 9.268 -11.328 -2.462 1.00 90.62 150 ALA A O 1
ATOM 1164 N N . LYS A 1 151 ? 8.911 -10.191 -0.553 1.00 90.81 151 LYS A N 1
ATOM 1165 C CA . LYS A 1 151 ? 8.087 -11.232 0.087 1.00 90.81 151 LYS A CA 1
ATOM 1166 C C . LYS A 1 151 ? 6.832 -11.542 -0.731 1.00 90.81 151 LYS A C 1
ATOM 1168 O O . LYS A 1 151 ? 6.475 -12.703 -0.851 1.00 90.81 151 LYS A O 1
ATOM 1173 N N . TYR A 1 152 ? 6.212 -10.517 -1.316 1.00 91.75 152 TYR A N 1
ATOM 1174 C CA . TYR A 1 152 ? 4.991 -10.658 -2.115 1.00 91.75 152 TYR A CA 1
ATOM 1175 C C . TYR A 1 152 ? 5.268 -11.154 -3.536 1.00 91.75 152 TYR A C 1
ATOM 1177 O O . TYR A 1 152 ? 4.442 -11.838 -4.114 1.00 91.75 152 TYR A O 1
ATOM 1185 N N . ILE A 1 153 ? 6.438 -10.846 -4.101 1.00 89.94 153 ILE A N 1
ATOM 1186 C CA . ILE A 1 153 ? 6.825 -11.321 -5.444 1.00 89.94 153 ILE A CA 1
ATOM 1187 C C . ILE A 1 153 ? 7.205 -12.802 -5.450 1.00 89.94 153 ILE A C 1
ATOM 1189 O O . ILE A 1 153 ? 7.021 -13.481 -6.457 1.00 89.94 153 ILE A O 1
ATOM 1193 N N . LEU A 1 154 ? 7.787 -13.293 -4.356 1.00 85.75 154 LEU A N 1
ATOM 1194 C CA . LEU A 1 154 ? 8.249 -14.679 -4.253 1.00 85.75 154 LEU A CA 1
ATOM 1195 C C . LEU A 1 154 ? 7.116 -15.682 -4.024 1.00 85.75 154 LEU A C 1
ATOM 1197 O O . LEU A 1 154 ? 7.341 -16.883 -4.165 1.00 85.75 154 LEU A O 1
ATOM 1201 N N . ASP A 1 155 ? 5.932 -15.197 -3.670 1.00 86.31 155 ASP A N 1
ATOM 1202 C CA . ASP A 1 155 ? 4.776 -16.019 -3.365 1.00 86.31 155 ASP A CA 1
ATOM 1203 C C . ASP A 1 155 ? 3.702 -15.819 -4.454 1.00 86.31 155 ASP A C 1
ATOM 1205 O O . ASP A 1 155 ? 3.126 -14.733 -4.564 1.00 86.31 155 ASP A O 1
ATOM 1209 N N . PRO A 1 156 ? 3.448 -16.845 -5.290 1.00 81.69 156 PRO A N 1
ATOM 1210 C CA . PRO A 1 156 ? 2.532 -16.745 -6.421 1.00 81.69 156 PRO A CA 1
ATOM 1211 C C . PRO A 1 156 ? 1.062 -16.581 -6.010 1.00 81.69 156 PRO A C 1
ATOM 1213 O O . PRO A 1 156 ? 0.232 -16.339 -6.885 1.00 81.69 156 PRO A O 1
ATOM 1216 N N . GLU A 1 157 ? 0.719 -16.721 -4.725 1.00 86.62 157 GLU A N 1
ATOM 1217 C CA . GLU A 1 157 ? -0.643 -16.491 -4.232 1.00 86.62 157 GLU A CA 1
ATOM 1218 C C . GLU A 1 157 ? -1.000 -14.998 -4.146 1.00 86.62 157 GLU A C 1
ATOM 1220 O O . GLU A 1 157 ? -2.184 -14.650 -4.100 1.00 86.62 157 GLU A O 1
ATOM 1225 N N . TYR A 1 158 ? -0.011 -14.096 -4.149 1.00 88.75 158 TYR A N 1
ATOM 1226 C CA . TYR A 1 158 ? -0.273 -12.659 -4.101 1.00 88.75 158 TYR A CA 1
ATOM 1227 C C . TYR A 1 158 ? -0.555 -12.062 -5.481 1.00 88.75 158 TYR A C 1
ATOM 1229 O O . TYR A 1 158 ? 0.218 -12.194 -6.428 1.00 88.75 158 TYR A O 1
ATOM 1237 N N . ASP A 1 159 ? -1.638 -11.289 -5.555 1.00 91.88 159 ASP A N 1
ATOM 1238 C CA . ASP A 1 159 ? -1.920 -10.395 -6.674 1.00 91.88 159 ASP A CA 1
ATOM 1239 C C . ASP A 1 159 ? -1.050 -9.131 -6.549 1.00 91.88 159 ASP A C 1
ATOM 1241 O O . ASP A 1 159 ? -1.308 -8.263 -5.709 1.00 91.88 159 ASP A O 1
ATOM 1245 N N . LEU A 1 160 ? -0.016 -9.013 -7.390 1.00 94.12 160 LEU A N 1
ATOM 1246 C CA . LEU A 1 160 ? 0.905 -7.869 -7.375 1.00 94.12 160 LEU A CA 1
ATOM 1247 C C . LEU A 1 160 ? 0.233 -6.532 -7.705 1.00 94.12 160 LEU A C 1
ATOM 1249 O O . LEU A 1 160 ? 0.774 -5.487 -7.333 1.00 94.12 160 LEU A O 1
ATOM 1253 N N . SER A 1 161 ? -0.960 -6.547 -8.313 1.00 95.19 161 SER A N 1
ATOM 1254 C CA . SER A 1 161 ? -1.751 -5.330 -8.516 1.00 95.19 161 SER A CA 1
ATOM 1255 C C . SER A 1 161 ? -2.301 -4.755 -7.203 1.00 95.19 161 SER A C 1
ATOM 1257 O O . SER A 1 161 ? -2.682 -3.586 -7.157 1.00 95.19 161 SER A O 1
ATOM 1259 N N . CYS A 1 162 ? -2.303 -5.541 -6.119 1.00 95.44 162 CYS A N 1
ATOM 1260 C CA . CYS A 1 162 ? -2.766 -5.133 -4.791 1.00 95.44 162 CYS A CA 1
ATOM 1261 C C . CYS A 1 162 ? -1.648 -4.597 -3.879 1.00 95.44 162 CYS A C 1
ATOM 1263 O O . CYS A 1 162 ? -1.902 -4.241 -2.724 1.00 95.44 162 CYS A O 1
ATOM 1265 N N . ILE A 1 163 ? -0.406 -4.539 -4.364 1.00 96.81 163 ILE A N 1
ATOM 1266 C CA . ILE A 1 163 ? 0.733 -4.070 -3.575 1.00 96.81 163 ILE A CA 1
ATOM 1267 C C . ILE A 1 163 ? 0.965 -2.590 -3.859 1.00 96.81 163 ILE A C 1
ATOM 1269 O O . ILE A 1 163 ? 1.368 -2.208 -4.955 1.00 96.81 163 ILE A O 1
ATOM 1273 N N . CYS A 1 164 ? 0.723 -1.740 -2.863 1.00 97.38 164 CYS A N 1
ATOM 1274 C CA . CYS A 1 164 ? 0.971 -0.314 -3.004 1.00 97.38 164 CYS A CA 1
ATOM 1275 C C . CYS A 1 164 ? 2.448 0.006 -2.760 1.00 97.38 164 CYS A C 1
ATOM 1277 O O . CYS A 1 164 ? 2.971 -0.196 -1.660 1.00 97.38 164 CYS A O 1
ATOM 1279 N N . THR A 1 165 ? 3.098 0.570 -3.777 1.00 97.56 165 THR A N 1
ATOM 1280 C CA . THR A 1 165 ? 4.530 0.892 -3.773 1.00 97.56 165 THR A CA 1
ATOM 1281 C C . THR A 1 165 ? 4.837 2.373 -3.552 1.00 97.56 165 THR A C 1
ATOM 1283 O O . THR A 1 165 ? 6.008 2.738 -3.580 1.00 97.56 165 THR A O 1
ATOM 1286 N N . THR A 1 166 ? 3.841 3.231 -3.281 1.00 97.31 166 THR A N 1
ATOM 1287 C CA . THR A 1 166 ? 4.035 4.689 -3.109 1.00 97.31 166 THR A CA 1
ATOM 1288 C C . THR A 1 166 ? 5.124 5.045 -2.095 1.00 97.31 166 THR A C 1
ATOM 1290 O O . THR A 1 166 ? 5.788 6.065 -2.254 1.00 97.31 166 THR A O 1
ATOM 1293 N N . LEU A 1 167 ? 5.341 4.226 -1.060 1.00 97.31 167 LEU A N 1
ATOM 1294 C CA . LEU A 1 167 ? 6.351 4.487 -0.027 1.00 97.31 167 LEU A CA 1
ATOM 1295 C C . LEU A 1 167 ? 7.761 3.993 -0.401 1.00 97.31 167 LEU A C 1
ATOM 1297 O O . LEU A 1 167 ? 8.708 4.240 0.348 1.00 97.31 167 LEU A O 1
ATOM 1301 N N . VAL A 1 168 ? 7.915 3.269 -1.513 1.00 97.94 168 VAL A N 1
ATOM 1302 C CA . VAL A 1 168 ? 9.190 2.685 -1.940 1.00 97.94 168 VAL A CA 1
ATOM 1303 C C . VAL A 1 168 ? 10.069 3.750 -2.588 1.00 97.94 168 VAL A C 1
ATOM 1305 O O . VAL A 1 168 ? 9.672 4.426 -3.534 1.00 97.94 168 VAL A O 1
ATOM 1308 N N . THR A 1 169 ? 11.302 3.872 -2.098 1.00 97.56 169 THR A N 1
ATOM 1309 C CA . THR A 1 169 ? 12.301 4.809 -2.636 1.00 97.56 169 THR A CA 1
ATOM 1310 C C . THR A 1 169 ? 13.421 4.118 -3.415 1.00 97.56 169 THR A C 1
ATOM 1312 O O . THR A 1 169 ? 14.097 4.759 -4.216 1.00 97.56 169 THR A O 1
ATOM 1315 N N . ASP A 1 170 ? 13.617 2.812 -3.232 1.00 97.12 170 ASP A N 1
ATOM 1316 C CA . ASP A 1 170 ? 14.692 2.055 -3.874 1.00 97.12 170 ASP A CA 1
ATOM 1317 C C . ASP A 1 170 ? 14.182 0.708 -4.406 1.00 97.12 170 ASP A C 1
ATOM 1319 O O . ASP A 1 170 ? 13.725 -0.148 -3.644 1.00 97.12 170 ASP A O 1
ATOM 1323 N N . LEU A 1 171 ? 14.278 0.529 -5.725 1.00 96.12 171 LEU A N 1
ATOM 1324 C CA . LEU A 1 171 ? 13.957 -0.702 -6.454 1.00 96.12 171 LEU A CA 1
ATOM 1325 C C . LEU A 1 171 ? 15.202 -1.333 -7.101 1.00 96.12 171 LEU A C 1
ATOM 1327 O O . LEU A 1 171 ? 15.090 -2.193 -7.980 1.00 96.12 171 LEU A O 1
ATOM 1331 N N . SER A 1 172 ? 16.398 -0.923 -6.679 1.00 94.44 172 SER A N 1
ATOM 1332 C CA . SER A 1 172 ? 17.653 -1.421 -7.238 1.00 94.44 172 SER A CA 1
ATOM 1333 C C . SER A 1 172 ? 17.759 -2.935 -7.104 1.00 94.44 172 SER A C 1
ATOM 1335 O O . SER A 1 172 ? 17.471 -3.505 -6.054 1.00 94.44 172 SER A O 1
ATOM 1337 N N . GLU A 1 173 ? 18.192 -3.592 -8.176 1.00 92.44 173 GLU A N 1
ATOM 1338 C CA . GLU A 1 173 ? 18.427 -5.038 -8.243 1.00 92.44 173 GLU A CA 1
ATOM 1339 C C . GLU A 1 173 ? 17.210 -5.923 -7.915 1.00 92.44 173 GLU A C 1
ATOM 1341 O O . GLU A 1 173 ? 17.370 -7.128 -7.720 1.00 92.44 173 GLU A O 1
ATOM 1346 N N . MET A 1 174 ? 15.991 -5.367 -7.891 1.00 91.75 174 MET A N 1
ATOM 1347 C CA . MET A 1 174 ? 14.793 -6.085 -7.446 1.00 91.75 174 MET A CA 1
ATOM 1348 C C . MET A 1 174 ? 14.563 -7.410 -8.185 1.00 91.75 174 MET A C 1
ATOM 1350 O O . MET A 1 174 ? 14.356 -8.447 -7.552 1.00 91.75 174 MET A O 1
ATOM 1354 N N . PHE A 1 175 ? 14.686 -7.375 -9.513 1.00 92.69 175 PHE A N 1
ATOM 1355 C CA . PHE A 1 175 ? 14.491 -8.503 -10.423 1.00 92.69 175 PHE A CA 1
ATOM 1356 C C . PHE A 1 175 ? 15.796 -8.901 -11.139 1.00 92.69 175 PHE A C 1
ATOM 1358 O O . PHE A 1 175 ? 15.768 -9.590 -12.157 1.00 92.69 175 PHE A O 1
ATOM 1365 N N . SER A 1 176 ? 16.956 -8.459 -10.639 1.00 90.94 176 SER A N 1
ATOM 1366 C CA . SER A 1 176 ? 18.268 -8.769 -11.224 1.00 90.94 176 SER A CA 1
ATOM 1367 C C . SER A 1 176 ? 18.565 -10.269 -11.168 1.00 90.94 176 SER A C 1
ATOM 1369 O O . SER A 1 176 ? 18.215 -10.936 -10.198 1.00 90.94 176 SER A O 1
ATOM 1371 N N . ALA A 1 177 ? 19.307 -10.811 -12.139 1.00 80.25 177 ALA A N 1
ATOM 1372 C CA . ALA A 1 177 ? 19.716 -12.222 -12.130 1.00 80.25 177 ALA A CA 1
ATOM 1373 C C . ALA A 1 177 ? 20.579 -12.642 -10.920 1.00 80.25 177 ALA A C 1
ATOM 1375 O O . ALA A 1 177 ? 20.705 -13.838 -10.654 1.00 80.25 177 ALA A O 1
ATOM 1376 N N . GLY A 1 178 ? 21.159 -11.690 -10.175 1.00 73.00 178 GLY A N 1
ATOM 1377 C CA . GLY A 1 178 ? 21.774 -11.967 -8.867 1.00 73.00 178 GLY A CA 1
ATOM 1378 C C . GLY A 1 178 ? 20.768 -12.501 -7.837 1.00 73.00 178 GLY A C 1
ATOM 1379 O O . GLY A 1 178 ? 21.139 -13.233 -6.923 1.00 73.00 178 GLY A O 1
ATOM 1380 N N . ASN A 1 179 ? 19.484 -12.210 -8.042 1.00 73.19 179 ASN A N 1
ATOM 1381 C CA . ASN A 1 179 ? 18.351 -12.739 -7.306 1.00 73.19 179 ASN A CA 1
ATOM 1382 C C . ASN A 1 179 ? 17.764 -13.950 -8.059 1.00 73.19 179 ASN A C 1
ATOM 1384 O O . ASN A 1 179 ? 16.806 -13.833 -8.826 1.00 73.19 179 ASN A O 1
ATOM 1388 N N . LYS A 1 180 ? 18.389 -15.127 -7.885 1.00 66.44 180 LYS A N 1
ATOM 1389 C CA . LYS A 1 180 ? 18.084 -16.360 -8.647 1.00 66.44 180 LYS A CA 1
ATOM 1390 C C . LYS A 1 180 ? 16.607 -16.768 -8.636 1.00 66.44 180 LYS A C 1
ATOM 1392 O O . LYS A 1 180 ? 16.173 -17.407 -9.585 1.00 66.44 180 LYS A O 1
ATOM 1397 N N . SER A 1 181 ? 15.854 -16.403 -7.602 1.00 67.06 181 SER A N 1
ATOM 1398 C CA . SER A 1 181 ? 14.434 -16.748 -7.482 1.00 67.06 181 SER A CA 1
ATOM 1399 C C . SER A 1 181 ? 13.516 -15.898 -8.368 1.00 67.06 181 SER A C 1
ATOM 1401 O O . SER A 1 181 ? 12.348 -16.236 -8.509 1.00 67.06 181 SER A O 1
ATOM 1403 N N . ILE A 1 182 ? 14.014 -14.798 -8.953 1.00 73.69 182 ILE A N 1
ATOM 1404 C CA . ILE A 1 182 ? 13.177 -13.774 -9.605 1.00 73.69 182 ILE A CA 1
ATOM 1405 C C . ILE A 1 182 ? 13.654 -13.439 -11.039 1.00 73.69 182 ILE A C 1
ATOM 1407 O O . ILE A 1 182 ? 13.050 -12.643 -11.750 1.00 73.69 182 ILE A O 1
ATOM 1411 N N . ASN A 1 183 ? 14.709 -14.081 -11.548 1.00 74.94 183 ASN A N 1
ATOM 1412 C CA . ASN A 1 183 ? 15.254 -13.771 -12.881 1.00 74.94 183 ASN A CA 1
ATOM 1413 C C . ASN A 1 183 ? 14.319 -14.136 -14.061 1.00 74.94 183 ASN A C 1
ATOM 1415 O O . ASN A 1 183 ? 14.531 -13.682 -15.190 1.00 74.94 183 ASN A O 1
ATOM 1419 N N . THR A 1 184 ? 13.298 -14.963 -13.818 1.00 85.19 184 THR A N 1
ATOM 1420 C CA . THR A 1 184 ? 12.239 -15.322 -14.774 1.00 85.19 184 THR A CA 1
ATOM 1421 C C . THR A 1 184 ? 10.970 -14.488 -14.620 1.00 85.19 184 THR A C 1
ATOM 1423 O O . THR A 1 184 ? 9.999 -14.745 -15.329 1.00 85.19 184 THR A O 1
ATOM 1426 N N . PHE A 1 185 ? 10.963 -13.507 -13.716 1.00 88.94 185 PHE A N 1
ATOM 1427 C CA . PHE A 1 185 ? 9.796 -12.682 -13.445 1.00 88.94 185 PHE A CA 1
ATOM 1428 C C . PHE A 1 185 ? 9.335 -11.911 -14.683 1.00 88.94 185 PHE A C 1
ATOM 1430 O O . PHE A 1 185 ? 10.133 -11.278 -15.378 1.00 88.94 185 PHE A O 1
ATOM 1437 N N . ASN A 1 186 ? 8.030 -11.980 -14.947 1.00 92.06 186 ASN A N 1
ATOM 1438 C CA . ASN A 1 186 ? 7.401 -11.330 -16.091 1.00 92.06 186 ASN A CA 1
ATOM 1439 C C . ASN A 1 186 ? 5.909 -11.023 -15.862 1.00 92.06 186 ASN A C 1
ATOM 1441 O O . ASN A 1 186 ? 5.128 -11.032 -16.809 1.00 92.06 186 ASN A O 1
ATOM 1445 N N . GLN A 1 187 ? 5.495 -10.847 -14.606 1.00 92.38 187 GLN A N 1
ATOM 1446 C CA . GLN A 1 187 ? 4.110 -10.493 -14.290 1.00 92.38 187 GLN A CA 1
ATOM 1447 C C . GLN A 1 187 ? 3.870 -8.999 -14.521 1.00 92.38 187 GLN A C 1
ATOM 1449 O O . GLN A 1 187 ? 4.812 -8.206 -14.470 1.00 92.38 187 GLN A O 1
ATOM 1454 N N . ASP A 1 188 ? 2.617 -8.626 -14.765 1.00 94.38 188 ASP A N 1
ATOM 1455 C CA . ASP A 1 188 ? 2.221 -7.229 -14.925 1.00 94.38 188 ASP A CA 1
ATOM 1456 C C . ASP A 1 188 ? 2.391 -6.450 -13.608 1.00 94.38 188 ASP A C 1
ATOM 1458 O O . ASP A 1 188 ? 1.942 -6.879 -12.545 1.00 94.38 188 ASP A O 1
ATOM 1462 N N . ILE A 1 189 ? 3.071 -5.308 -13.703 1.00 96.38 189 ILE A N 1
ATOM 1463 C CA . ILE A 1 189 ? 3.331 -4.344 -12.622 1.00 96.38 189 ILE A CA 1
ATOM 1464 C C . ILE A 1 189 ? 3.104 -2.901 -13.108 1.00 96.38 189 ILE A C 1
ATOM 1466 O O . ILE A 1 189 ? 3.583 -1.935 -12.511 1.00 96.38 189 ILE A O 1
ATOM 1470 N N . SER A 1 190 ? 2.396 -2.735 -14.227 1.00 96.69 190 SER A N 1
ATOM 1471 C CA . SER A 1 190 ? 2.124 -1.442 -14.866 1.00 96.69 190 SER A CA 1
ATOM 1472 C C . SER A 1 190 ? 1.382 -0.461 -13.951 1.00 96.69 190 SER A C 1
ATOM 1474 O O . SER A 1 190 ? 1.526 0.753 -14.103 1.00 96.69 190 SER A O 1
ATOM 1476 N N . ASN A 1 191 ? 0.649 -0.973 -12.957 1.00 97.19 191 ASN A N 1
ATOM 1477 C CA . ASN A 1 191 ? -0.141 -0.186 -12.015 1.00 97.19 191 ASN A CA 1
ATOM 1478 C C . ASN A 1 191 ? 0.638 0.309 -10.779 1.00 97.19 191 ASN A C 1
ATOM 1480 O O . ASN A 1 191 ? 0.064 0.999 -9.933 1.00 97.19 191 ASN A O 1
ATOM 1484 N N . TRP A 1 192 ? 1.917 -0.050 -10.639 1.00 97.56 192 TRP A N 1
ATOM 1485 C CA . TRP A 1 192 ? 2.728 0.356 -9.493 1.00 97.56 192 TRP A CA 1
ATOM 1486 C C . TRP A 1 192 ? 3.022 1.852 -9.474 1.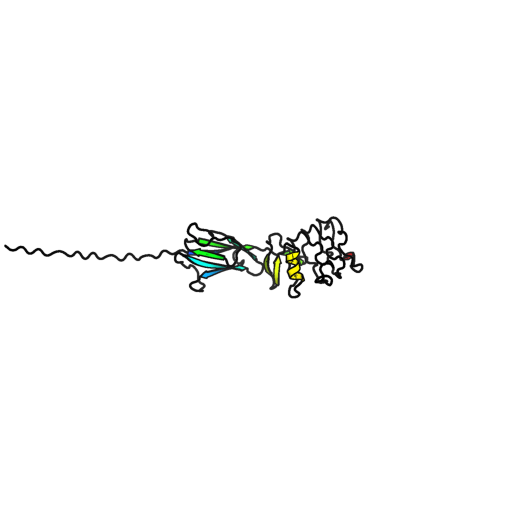00 97.56 192 TRP A C 1
ATOM 1488 O O . TRP A 1 192 ? 3.358 2.472 -10.489 1.00 97.56 192 TRP A O 1
ATOM 1498 N N . ASP A 1 193 ? 2.981 2.420 -8.269 1.00 97.44 193 ASP A N 1
ATOM 1499 C CA . ASP A 1 193 ? 3.410 3.785 -8.036 1.00 97.44 193 ASP A CA 1
ATOM 1500 C C . ASP A 1 193 ? 4.911 3.886 -7.755 1.00 97.44 193 ASP A C 1
ATOM 1502 O O . ASP A 1 193 ? 5.385 3.542 -6.674 1.00 97.44 193 ASP A O 1
ATOM 1506 N N . VAL A 1 194 ? 5.651 4.388 -8.743 1.00 97.12 194 VAL A N 1
ATOM 1507 C CA . VAL A 1 194 ? 7.098 4.636 -8.706 1.00 97.12 194 VAL A CA 1
ATOM 1508 C C . VAL A 1 194 ? 7.468 6.117 -8.542 1.00 97.12 194 VAL A C 1
ATOM 1510 O O . VAL A 1 194 ? 8.639 6.471 -8.657 1.00 97.12 194 VAL A O 1
ATOM 1513 N N . SER A 1 195 ? 6.498 6.990 -8.239 1.00 95.31 195 SER A N 1
ATOM 1514 C CA . SER A 1 195 ? 6.711 8.447 -8.127 1.00 95.31 195 SER A CA 1
ATOM 1515 C C . SER A 1 195 ? 7.742 8.831 -7.058 1.00 95.31 195 SER A C 1
ATOM 1517 O O . SER A 1 195 ? 8.431 9.846 -7.173 1.00 95.31 195 SER A O 1
ATOM 1519 N N . ASN A 1 196 ? 7.899 7.999 -6.023 1.00 96.81 196 ASN A N 1
ATOM 1520 C CA . ASN A 1 196 ? 8.863 8.226 -4.953 1.00 96.81 196 ASN A CA 1
ATOM 1521 C C . ASN A 1 196 ? 10.222 7.551 -5.141 1.00 96.81 196 ASN A C 1
ATOM 1523 O O . ASN A 1 196 ? 11.137 7.849 -4.366 1.00 96.81 196 ASN A O 1
ATOM 1527 N N . VAL A 1 197 ? 10.378 6.717 -6.169 1.00 98.06 197 VAL A N 1
ATOM 1528 C CA . VAL A 1 197 ? 11.585 5.920 -6.393 1.00 98.06 197 VAL A CA 1
ATOM 1529 C C . VAL A 1 197 ? 12.735 6.807 -6.858 1.00 98.06 197 VAL A C 1
ATOM 1531 O O . VAL A 1 197 ? 12.641 7.515 -7.855 1.00 98.06 197 VAL A O 1
ATOM 1534 N N . THR A 1 198 ? 13.851 6.741 -6.138 1.00 97.50 198 THR A N 1
ATOM 1535 C CA . THR A 1 198 ? 15.092 7.470 -6.423 1.00 97.50 198 THR A CA 1
ATOM 1536 C C . THR A 1 198 ? 16.190 6.583 -7.003 1.00 97.50 198 THR A C 1
ATOM 1538 O O . THR A 1 198 ? 17.168 7.107 -7.526 1.00 97.50 198 THR A O 1
ATOM 1541 N N . SER A 1 199 ? 16.056 5.254 -6.931 1.00 97.25 199 SER A N 1
ATOM 1542 C CA . SER A 1 199 ? 17.002 4.326 -7.558 1.00 97.25 199 SER A CA 1
ATOM 1543 C C . SER A 1 199 ? 16.310 3.110 -8.170 1.00 97.25 199 SER A C 1
ATOM 1545 O O . SER A 1 199 ? 15.491 2.452 -7.533 1.00 97.25 199 SER A O 1
ATOM 1547 N N . MET A 1 200 ? 16.680 2.806 -9.416 1.00 97.56 200 MET A N 1
ATOM 1548 C CA . MET A 1 200 ? 16.283 1.603 -10.163 1.00 97.56 200 MET A CA 1
ATOM 1549 C C . MET A 1 200 ? 17.510 0.922 -10.797 1.00 97.56 200 MET A C 1
ATOM 1551 O O . MET A 1 200 ? 17.416 0.260 -11.834 1.00 97.56 200 MET A O 1
ATOM 1555 N N . TYR A 1 201 ? 18.693 1.109 -10.203 1.00 96.12 201 TYR A N 1
ATOM 1556 C CA . TYR A 1 201 ? 19.934 0.516 -10.699 1.00 96.12 201 TYR A CA 1
ATOM 1557 C C . TYR A 1 201 ? 19.792 -1.004 -10.812 1.00 96.12 201 TYR A C 1
ATOM 1559 O O . TYR A 1 201 ? 19.387 -1.665 -9.859 1.00 96.12 201 TYR A O 1
ATOM 1567 N N . LYS A 1 202 ? 20.111 -1.574 -11.980 1.00 95.12 202 LYS A N 1
ATOM 1568 C CA . LYS A 1 202 ? 20.007 -3.022 -12.227 1.00 95.12 202 LYS A CA 1
ATOM 1569 C C . LYS A 1 202 ? 18.633 -3.652 -11.953 1.00 95.12 202 LYS A C 1
ATOM 1571 O O . LYS A 1 202 ? 18.566 -4.867 -11.772 1.00 95.12 202 LYS A O 1
ATOM 1576 N N . MET A 1 203 ? 17.542 -2.881 -11.936 1.00 95.06 203 MET A N 1
ATOM 1577 C CA . MET A 1 203 ? 16.221 -3.388 -11.541 1.00 95.06 203 MET A CA 1
ATOM 1578 C C . MET A 1 203 ? 15.813 -4.658 -12.306 1.00 95.06 203 MET A C 1
ATOM 1580 O O . MET A 1 203 ? 15.398 -5.622 -11.672 1.00 95.06 203 MET A O 1
ATOM 1584 N N . PHE A 1 204 ? 16.025 -4.696 -13.626 1.00 95.50 204 PHE A N 1
ATOM 1585 C CA . PHE A 1 204 ? 15.759 -5.838 -14.512 1.00 95.50 204 PHE A CA 1
ATOM 1586 C C . PHE A 1 204 ? 17.032 -6.372 -15.192 1.00 95.50 204 PHE A C 1
ATOM 1588 O O . PHE A 1 204 ? 16.985 -6.943 -16.287 1.00 95.50 204 PHE A O 1
ATOM 1595 N N . TYR A 1 205 ? 18.202 -6.195 -14.574 1.00 94.88 205 TYR A N 1
ATOM 1596 C CA . TYR A 1 205 ? 19.470 -6.639 -15.154 1.00 94.88 205 TYR A CA 1
ATOM 1597 C C . TYR A 1 205 ? 19.487 -8.159 -15.369 1.00 94.88 205 TYR A C 1
ATOM 1599 O O . TYR A 1 205 ? 19.390 -8.934 -14.415 1.00 94.88 205 TYR A O 1
ATOM 1607 N N . ARG A 1 206 ? 19.635 -8.598 -16.628 1.00 92.69 206 ARG A N 1
ATOM 1608 C CA . ARG A 1 206 ? 19.556 -10.014 -17.041 1.00 92.69 206 ARG A CA 1
ATOM 1609 C C . ARG A 1 206 ? 18.241 -10.719 -16.646 1.00 92.69 206 ARG A C 1
ATOM 1611 O O . ARG A 1 206 ? 18.224 -11.945 -16.543 1.00 92.69 206 ARG A O 1
ATOM 1618 N N . CYS A 1 207 ? 17.159 -9.965 -16.452 1.00 92.06 207 CYS A N 1
ATOM 1619 C CA . CYS A 1 207 ? 15.806 -10.484 -16.245 1.00 92.06 207 CYS A CA 1
ATOM 1620 C C . CYS A 1 207 ? 15.090 -10.709 -17.586 1.00 92.06 207 CYS A C 1
ATOM 1622 O O . CYS A 1 207 ? 15.378 -10.025 -18.569 1.00 92.06 207 CYS A O 1
ATOM 1624 N N . ARG A 1 208 ? 14.139 -11.651 -17.635 1.00 91.69 208 ARG A N 1
ATOM 1625 C CA . ARG A 1 208 ? 13.286 -11.897 -18.818 1.00 91.69 208 ARG A CA 1
ATOM 1626 C C . ARG A 1 208 ? 12.085 -10.953 -18.939 1.00 91.69 208 ARG A C 1
ATOM 1628 O O . ARG A 1 208 ? 11.329 -11.086 -19.899 1.00 91.69 208 ARG A O 1
ATOM 1635 N N . PHE A 1 209 ? 11.929 -10.023 -18.001 1.00 94.19 209 PHE A N 1
ATOM 1636 C CA . PHE A 1 209 ? 10.831 -9.064 -17.972 1.00 94.19 209 PHE A CA 1
ATOM 1637 C C . PHE A 1 209 ? 10.666 -8.325 -19.310 1.00 94.19 209 PHE A C 1
ATOM 1639 O O . PHE A 1 209 ? 11.646 -7.828 -19.877 1.00 94.19 209 PHE A O 1
ATOM 1646 N N . ASN A 1 210 ? 9.434 -8.288 -19.820 1.00 95.62 210 ASN A N 1
ATOM 1647 C CA . ASN A 1 210 ? 9.073 -7.670 -21.096 1.00 95.62 210 ASN A CA 1
ATOM 1648 C C . ASN A 1 210 ? 7.665 -7.040 -21.110 1.00 95.62 210 ASN A C 1
ATOM 1650 O O . ASN A 1 210 ? 7.113 -6.838 -22.193 1.00 95.62 210 ASN A O 1
ATOM 1654 N N . GLN A 1 211 ? 7.089 -6.752 -19.939 1.00 96.75 211 GLN A N 1
ATOM 1655 C CA . GLN A 1 211 ? 5.773 -6.115 -19.838 1.00 96.75 211 GLN A CA 1
ATOM 1656 C C . GLN A 1 211 ? 5.833 -4.625 -20.198 1.00 96.75 211 GLN A C 1
ATOM 1658 O O . GLN A 1 211 ? 6.904 -4.009 -20.202 1.00 96.75 211 GLN A O 1
ATOM 1663 N N . ASP A 1 212 ? 4.668 -4.059 -20.504 1.00 97.56 212 ASP A N 1
ATOM 1664 C CA . ASP A 1 212 ? 4.503 -2.629 -20.740 1.00 97.56 212 ASP A CA 1
ATOM 1665 C C . ASP A 1 212 ? 4.422 -1.876 -19.406 1.00 97.56 212 ASP A C 1
ATOM 1667 O O . ASP A 1 212 ? 3.495 -2.071 -18.626 1.00 97.56 212 ASP A O 1
ATOM 1671 N N . ILE A 1 213 ? 5.412 -1.026 -19.140 1.00 97.12 213 ILE A N 1
ATOM 1672 C CA . ILE A 1 213 ? 5.447 -0.108 -17.993 1.00 97.12 213 ILE A CA 1
ATOM 1673 C C . ILE A 1 213 ? 5.616 1.340 -18.468 1.00 97.12 213 ILE A C 1
ATOM 1675 O O . ILE A 1 213 ? 6.145 2.185 -17.750 1.00 97.12 213 ILE A O 1
ATOM 1679 N N . SER A 1 214 ? 5.169 1.651 -19.684 1.00 95.81 214 SER A N 1
ATOM 1680 C CA . SER A 1 214 ? 5.240 3.004 -20.251 1.00 95.81 214 SER A CA 1
ATOM 1681 C C . SER A 1 214 ? 4.397 4.041 -19.500 1.00 95.81 214 SER A C 1
ATOM 1683 O O . SER A 1 214 ? 4.638 5.246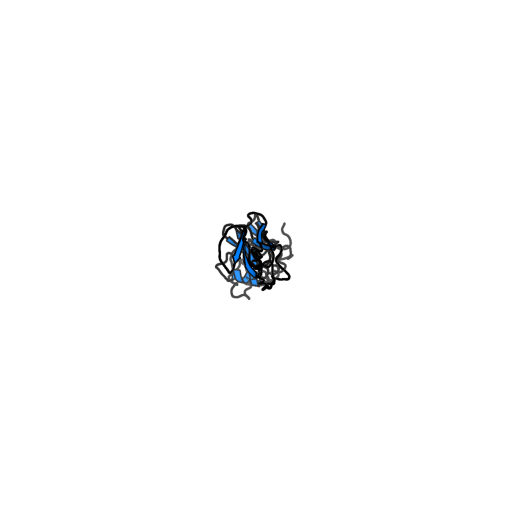 -19.610 1.00 95.81 214 SER A O 1
ATOM 1685 N N . SER A 1 215 ? 3.452 3.578 -18.676 1.00 94.25 215 SER A N 1
ATOM 1686 C CA . SER A 1 215 ? 2.699 4.384 -17.709 1.00 94.25 215 SER A CA 1
ATOM 1687 C C . SER A 1 215 ? 3.544 4.852 -16.519 1.00 94.25 215 SER A C 1
ATOM 1689 O O . SER A 1 215 ? 3.137 5.751 -15.781 1.00 94.25 215 SER A O 1
ATOM 1691 N N . TRP A 1 216 ? 4.716 4.255 -16.284 1.00 96.56 216 TRP A N 1
ATOM 1692 C CA . TRP A 1 216 ? 5.552 4.624 -15.155 1.00 96.56 216 TRP A CA 1
ATOM 1693 C C . TRP A 1 216 ? 6.158 6.005 -15.348 1.00 96.56 216 TRP A C 1
ATOM 1695 O O . TRP A 1 216 ? 6.995 6.241 -16.219 1.00 96.56 216 TRP A O 1
ATOM 1705 N N . CYS A 1 217 ? 5.755 6.896 -14.454 1.00 94.31 217 CYS A N 1
ATOM 1706 C CA . CYS A 1 217 ? 6.313 8.220 -14.303 1.00 94.31 217 CYS A CA 1
ATOM 1707 C C . CYS A 1 217 ? 7.456 8.210 -13.272 1.00 94.31 217 CYS A C 1
ATOM 1709 O O . CYS A 1 217 ? 7.201 8.047 -12.076 1.00 94.31 217 CYS A O 1
ATOM 1711 N N . VAL A 1 218 ? 8.706 8.368 -13.727 1.00 96.56 218 VAL A N 1
ATOM 1712 C CA . VAL A 1 218 ? 9.917 8.310 -12.887 1.00 96.56 218 VAL A CA 1
ATOM 1713 C C . VAL A 1 218 ? 10.636 9.663 -12.872 1.00 96.56 218 VAL A C 1
ATOM 1715 O O . VAL A 1 218 ? 11.720 9.834 -13.428 1.00 96.56 218 VAL A O 1
ATOM 1718 N N . GLU A 1 219 ? 10.034 10.653 -12.215 1.00 95.12 219 GLU A N 1
ATOM 1719 C CA . GLU A 1 219 ? 10.532 12.042 -12.211 1.00 95.12 219 GLU A CA 1
ATOM 1720 C C . GLU A 1 219 ? 11.878 12.207 -11.495 1.00 95.12 219 GLU A C 1
ATOM 1722 O O . GLU A 1 219 ? 12.720 13.008 -11.899 1.00 95.12 219 GLU A O 1
ATOM 1727 N N . LYS A 1 220 ? 12.117 11.433 -10.429 1.00 97.06 220 LYS A N 1
ATOM 1728 C CA . LYS A 1 220 ? 13.319 11.583 -9.590 1.00 97.06 220 LYS A CA 1
ATOM 1729 C C . LYS A 1 220 ? 14.588 11.001 -10.226 1.00 97.06 220 LYS A C 1
ATOM 1731 O O . LYS A 1 220 ? 15.683 11.236 -9.715 1.00 97.06 220 LYS A O 1
ATOM 1736 N N . ILE A 1 221 ? 14.466 10.268 -11.336 1.00 96.94 221 ILE A N 1
ATOM 1737 C CA . ILE A 1 221 ? 15.581 9.670 -12.077 1.00 96.94 221 ILE A CA 1
ATOM 1738 C C . ILE A 1 221 ? 15.591 10.268 -13.487 1.00 96.94 221 ILE A C 1
ATOM 1740 O O . ILE A 1 221 ? 14.742 9.955 -14.312 1.00 96.94 221 ILE A O 1
ATOM 1744 N N . LYS A 1 222 ? 16.568 11.139 -13.764 1.00 95.38 222 LYS A N 1
ATOM 1745 C CA . LYS A 1 222 ? 16.583 11.994 -14.968 1.00 95.38 222 LYS A CA 1
ATOM 1746 C C . LYS A 1 222 ? 16.702 11.239 -16.295 1.00 95.38 222 LYS A C 1
ATOM 1748 O O . LYS A 1 222 ? 16.236 11.730 -17.314 1.00 95.38 222 LYS A O 1
ATOM 1753 N N . THR A 1 223 ? 17.370 10.092 -16.295 1.00 95.25 223 THR A N 1
ATOM 1754 C CA . THR A 1 223 ? 17.635 9.264 -17.480 1.00 95.25 223 THR A CA 1
ATOM 1755 C C . THR A 1 223 ? 17.634 7.796 -17.081 1.00 95.25 223 THR A C 1
ATOM 1757 O O . THR A 1 223 ? 17.941 7.497 -15.926 1.00 95.25 223 THR A O 1
ATOM 1760 N N . GLU A 1 224 ? 17.378 6.886 -18.027 1.00 95.81 224 GLU A N 1
ATOM 1761 C CA . GLU A 1 224 ? 17.439 5.438 -17.782 1.00 95.81 224 GLU A CA 1
ATOM 1762 C C . GLU A 1 224 ? 18.734 5.055 -17.033 1.00 95.81 224 GLU A C 1
ATOM 1764 O O . GLU A 1 224 ? 19.837 5.340 -17.521 1.00 95.81 224 GLU A O 1
ATOM 1769 N N . PRO A 1 225 ? 18.640 4.444 -15.834 1.00 94.62 225 PRO A N 1
ATOM 1770 C CA . PRO A 1 225 ? 19.812 4.020 -15.087 1.00 94.62 225 PRO A CA 1
ATOM 1771 C C . PRO A 1 225 ? 20.651 3.023 -15.871 1.00 94.62 225 PRO A C 1
ATOM 1773 O O . PRO A 1 225 ? 20.137 2.130 -16.548 1.00 94.62 225 PRO A O 1
ATOM 1776 N N . TRP A 1 226 ? 21.968 3.101 -15.699 1.00 88.75 226 TRP A N 1
ATOM 1777 C CA . TRP A 1 226 ? 22.851 2.077 -16.236 1.00 88.75 226 TRP A CA 1
ATOM 1778 C C . TRP A 1 226 ? 22.440 0.695 -15.740 1.00 88.75 226 TRP A C 1
ATOM 1780 O O . TRP A 1 226 ? 22.156 0.493 -14.556 1.00 88.75 226 TRP A O 1
ATOM 1790 N N . PHE A 1 227 ? 22.426 -0.256 -16.673 1.00 93.50 227 PHE A N 1
ATOM 1791 C CA . PHE A 1 227 ? 22.013 -1.634 -16.438 1.00 93.50 227 PHE A CA 1
ATOM 1792 C C . PHE A 1 227 ? 20.561 -1.810 -15.984 1.00 93.50 227 PHE A C 1
ATOM 1794 O O . PHE A 1 227 ? 20.249 -2.898 -15.507 1.00 93.50 227 PHE A O 1
ATOM 1801 N N . PHE A 1 228 ? 19.677 -0.812 -16.148 1.00 95.31 228 PHE A N 1
ATOM 1802 C CA . PHE A 1 228 ? 18.248 -0.954 -15.837 1.00 95.31 228 PHE A CA 1
ATOM 1803 C C . PHE A 1 228 ? 17.686 -2.271 -16.388 1.00 95.31 228 PHE A C 1
ATOM 1805 O O . PHE A 1 228 ? 17.078 -3.038 -15.646 1.00 95.31 228 PHE A O 1
ATOM 1812 N N . THR A 1 229 ? 18.013 -2.594 -17.641 1.00 94.50 229 THR A N 1
ATOM 1813 C CA . THR A 1 229 ? 17.792 -3.908 -18.248 1.00 94.50 229 THR A CA 1
ATOM 1814 C C . THR A 1 229 ? 18.943 -4.301 -19.176 1.00 94.50 229 THR A C 1
ATOM 1816 O O . THR A 1 229 ? 19.708 -3.458 -19.640 1.00 94.50 229 THR A O 1
ATOM 1819 N N . THR A 1 230 ? 19.071 -5.596 -19.466 1.00 93.62 230 THR A N 1
ATOM 1820 C CA . THR A 1 230 ? 19.864 -6.104 -20.606 1.00 93.62 230 THR A CA 1
ATOM 1821 C C . THR A 1 230 ? 19.018 -6.943 -21.561 1.00 93.62 230 THR A C 1
ATOM 1823 O O . THR A 1 230 ? 19.565 -7.654 -22.402 1.00 93.62 230 THR A O 1
ATOM 1826 N N . ASN A 1 231 ? 17.693 -6.936 -21.398 1.00 92.31 231 ASN A N 1
ATOM 1827 C CA . ASN A 1 231 ? 16.786 -7.653 -22.280 1.00 92.31 231 ASN A CA 1
ATOM 1828 C C . ASN A 1 231 ? 16.621 -6.875 -23.590 1.00 92.31 231 ASN A C 1
ATOM 1830 O O . ASN A 1 231 ? 15.836 -5.935 -23.670 1.00 92.31 231 ASN A O 1
ATOM 1834 N N . THR A 1 232 ? 17.339 -7.290 -24.631 1.00 89.56 232 THR A N 1
ATOM 1835 C CA . THR A 1 232 ? 17.298 -6.646 -25.954 1.00 89.56 232 THR A CA 1
ATOM 1836 C C . THR A 1 232 ? 15.963 -6.816 -26.682 1.00 89.56 232 THR A C 1
ATOM 1838 O O . THR A 1 232 ? 15.741 -6.151 -27.686 1.00 89.56 232 THR A O 1
ATOM 1841 N N . ASN A 1 233 ? 15.073 -7.691 -26.199 1.00 91.81 233 ASN A N 1
ATOM 1842 C CA . ASN A 1 233 ? 13.737 -7.886 -26.768 1.00 91.81 233 ASN A CA 1
ATOM 1843 C C . ASN A 1 233 ? 12.682 -6.959 -26.143 1.00 91.81 233 ASN A C 1
ATOM 1845 O O . ASN A 1 233 ? 11.531 -6.963 -26.582 1.00 91.81 233 ASN A O 1
ATOM 1849 N N . TRP A 1 234 ? 13.031 -6.199 -25.100 1.00 94.44 234 TRP A N 1
ATOM 1850 C CA . TRP A 1 234 ? 12.097 -5.281 -24.458 1.00 94.44 234 TRP A CA 1
ATOM 1851 C C . TRP A 1 234 ? 11.965 -4.005 -25.292 1.00 94.44 234 TRP A C 1
ATOM 1853 O O . TRP A 1 234 ? 12.942 -3.294 -25.523 1.00 94.44 234 TRP A O 1
ATOM 1863 N N . LYS A 1 235 ? 10.752 -3.747 -25.791 1.00 95.69 235 LYS A N 1
ATOM 1864 C CA . LYS A 1 235 ? 10.472 -2.615 -26.678 1.00 95.69 235 LYS A CA 1
ATOM 1865 C C . LYS A 1 235 ? 10.715 -1.292 -25.958 1.00 95.69 235 LYS A C 1
ATOM 1867 O O . LYS A 1 235 ? 10.265 -1.116 -24.833 1.00 95.69 235 LYS A O 1
ATOM 1872 N N . GLU A 1 236 ? 11.322 -0.334 -26.651 1.00 93.19 236 GLU A N 1
ATOM 1873 C CA . GLU A 1 236 ? 11.545 1.012 -26.107 1.00 93.19 236 GLU A CA 1
ATOM 1874 C C . GLU A 1 236 ? 10.227 1.691 -25.696 1.00 93.19 236 GLU A C 1
ATOM 1876 O O . GLU A 1 236 ? 10.156 2.335 -24.659 1.00 93.19 236 GLU A O 1
ATOM 1881 N N . THR A 1 237 ? 9.144 1.454 -26.445 1.00 95.62 237 THR A N 1
ATOM 1882 C CA . THR A 1 237 ? 7.801 1.973 -26.136 1.00 95.62 237 THR A CA 1
ATOM 1883 C C . THR A 1 237 ? 7.185 1.399 -24.864 1.00 95.62 237 THR A C 1
ATOM 1885 O O . THR A 1 237 ? 6.158 1.901 -24.442 1.00 95.62 237 THR A O 1
ATOM 1888 N N . PHE A 1 238 ? 7.753 0.332 -24.296 1.00 96.56 238 PHE A N 1
ATOM 1889 C CA . PHE A 1 238 ? 7.294 -0.285 -23.048 1.00 96.56 238 PHE A CA 1
ATOM 1890 C C . PHE A 1 238 ? 8.079 0.209 -21.831 1.00 96.56 238 PHE A C 1
ATOM 1892 O O . PHE A 1 238 ? 7.760 -0.177 -20.708 1.00 96.56 238 PHE A O 1
ATOM 1899 N N . LYS A 1 239 ? 9.128 1.015 -22.033 1.00 95.38 239 LYS A N 1
ATOM 1900 C CA . LYS A 1 239 ? 9.973 1.501 -20.944 1.00 95.38 239 LYS A CA 1
ATOM 1901 C C . LYS A 1 239 ? 9.350 2.705 -20.224 1.00 95.38 239 LYS A C 1
ATOM 1903 O O . LYS A 1 239 ? 8.552 3.423 -20.823 1.00 95.38 239 LYS A O 1
ATOM 1908 N N . PRO A 1 240 ? 9.750 2.963 -18.963 1.00 96.12 240 PRO A N 1
ATOM 1909 C CA . PRO A 1 240 ? 9.269 4.106 -18.194 1.00 96.12 240 PRO A CA 1
ATOM 1910 C C . PRO A 1 240 ? 9.614 5.456 -18.823 1.00 96.12 240 PRO A C 1
ATOM 1912 O O . PRO A 1 240 ? 10.612 5.599 -19.533 1.00 96.12 240 PRO A O 1
ATOM 1915 N N . LYS A 1 241 ? 8.847 6.480 -18.449 1.00 95.88 241 LYS A N 1
ATOM 1916 C CA . LYS A 1 241 ? 9.194 7.880 -18.699 1.00 95.88 241 LYS A CA 1
ATOM 1917 C C . LYS A 1 241 ? 10.169 8.365 -17.621 1.00 95.88 241 LYS A C 1
ATOM 1919 O O . LYS A 1 241 ? 9.816 8.424 -16.442 1.00 95.88 241 LYS A O 1
ATOM 1924 N N . TRP A 1 242 ? 11.389 8.713 -18.025 1.00 96.31 242 TRP A N 1
ATOM 1925 C CA . TRP A 1 242 ? 12.453 9.186 -17.131 1.00 96.31 242 TRP A CA 1
ATOM 1926 C C . TRP A 1 242 ? 12.484 10.714 -17.056 1.00 96.31 242 TRP A C 1
ATOM 1928 O O . TRP A 1 242 ? 12.433 11.388 -18.082 1.00 96.31 242 TRP A O 1
ATOM 1938 N N . GLY A 1 243 ? 12.605 11.264 -15.848 1.00 93.25 243 GLY A N 1
ATOM 1939 C CA . GLY A 1 243 ? 12.865 12.683 -15.590 1.00 93.25 243 GLY A CA 1
ATOM 1940 C C . GLY A 1 243 ? 11.689 13.640 -15.815 1.00 93.25 243 GLY A C 1
ATOM 1941 O O . GLY A 1 243 ? 11.560 14.603 -15.065 1.00 93.25 243 GLY A O 1
ATOM 1942 N N . THR A 1 244 ? 10.823 13.392 -16.799 1.00 87.00 244 THR A N 1
ATOM 1943 C CA . THR A 1 244 ? 9.637 14.216 -17.077 1.00 87.00 244 THR A CA 1
ATOM 1944 C C . THR A 1 244 ? 8.442 13.359 -17.465 1.00 87.00 244 THR A C 1
ATOM 1946 O O . THR A 1 244 ? 8.531 12.526 -18.368 1.00 87.00 244 THR A O 1
ATOM 1949 N N . CYS A 1 245 ? 7.308 13.622 -16.824 1.00 81.00 245 CYS A N 1
ATOM 1950 C CA . CYS A 1 245 ? 6.040 12.948 -17.069 1.00 81.00 245 CYS A CA 1
ATOM 1951 C C . CYS A 1 245 ? 5.028 13.925 -17.662 1.00 81.00 245 CYS A C 1
ATOM 1953 O O . CYS A 1 245 ? 4.000 14.219 -17.062 1.00 81.00 245 CYS A O 1
ATOM 1955 N N . THR A 1 246 ? 5.369 14.475 -18.822 1.00 65.69 246 THR A N 1
ATOM 1956 C CA . THR A 1 246 ? 4.465 15.291 -19.641 1.00 65.69 246 THR A CA 1
ATOM 1957 C C . THR A 1 246 ? 3.907 14.496 -20.812 1.00 65.69 246 THR A C 1
ATOM 1959 O O . THR A 1 246 ? 4.498 13.442 -21.168 1.00 65.69 246 THR A O 1
#

Radius of gyration: 30.15 Å; chains: 1; bounding box: 58×32×127 Å

pLDDT: mean 85.24, std 16.61, range [33.09, 98.06]

Sequence (246 aa):
MKTTTTVFILIAFLSCTKDTALTYTLDLKVDPYESGVASYRTNQTSSASQNFEFSPGTIVELTAVAKEGWTFIEWIGDLSHPQSTIKVESNTNNPLEIEMNVSRSITAKFGKVFIIDTDGRLRCPDARPGDKAIINGKKYVAVKTRTDLAKYILDPEYDLSCICTTLVTDLSEMFSAGNKSINTFNQDISNWDVSNVTSMYKMFYRCRFNQDISSWCVEKIKTEPWFFTTNTNWKETFKPKWGTCT

Foldseek 3Di:
DDDDDDDDDDPPPPDPDPPPQDWAWEAEAEPPPPQWDKDKDWPPDDDDDDIDTDHFFTKIFIATGGDAQKWFDFKDWDQDDPPWPDDFPGRSDGRDIGGGRHHIYIYGYMDRQWDQDPVRAIAGQPDDFQIWHAHPNDIAGEHAELVVLLVQVLDPVHDLSRYADNNYAELALSQAVVPVSRLAPADDPLRYACQNHQYLHLNNQNHPYAAANQSHDAQNAADQHVSSYPPPPRDPSRDYDHNDDD